Protein AF-A0A6V1RY07-F1 (afdb_monomer)

Nearest PDB structures (foldseek):
  5cm2-assembly1_Z  TM=9.166E-01  e=3.855E-21  Yarrowia lipolytica CLIB122
  3sm3-assembly1_A-2  TM=6.764E-01  e=4.194E-12  Methanosarcina mazei Go1
  3ege-assembly1_A  TM=7.119E-01  e=3.019E-10  Trichormus variabilis ATCC 29413
  5je3-assembly2_B  TM=6.517E-01  e=3.218E-10  Burkholderia glumae
  3ccf-assembly1_A  TM=5.351E-01  e=1.812E-10  Trichormus variabilis ATCC 29413

Radius of gyration: 17.4 Å; Cα contacts (8 Å, |Δi|>4): 451; chains: 1; bounding box: 45×40×46 Å

InterPro domains:
  IPR013216 Methyltransferase type 11 [PF08241] (44-132)
  IPR029063 S-adenosyl-L-methionine-dependent methyltransferase superfamily [G3DSA:3.40.50.150] (20-228)
  IPR029063 S-adenosyl-L-methionine-dependent methyltransferase superfamily [SSF53335] (3-163)
  IPR051422 AlkB Family tRNA Methyltransferase/Dioxygenase [PTHR13069] (2-227)

Foldseek 3Di:
DVQQQVVCLLCLVVCCVPPVVVLDDDPVVLVVVQPDDFAFEEEEEQCQLVSCPVSHVRYQYEYEHQHVSSVCNNCPPPNHHYDHDDLLDDPAAFQAGLEYEYEAHLQLQQDLVSSLSSVLSRLRNHHAQHKYKYKHFAQDADPPDPDHDPAQKDWDKDWHAQVSGDPVLCVVQNAHPPVRTGIRTGIGGHHYPCRNVVSCVPRVVQQKDWPDPFDDDNRMTMTMIGGD

Organism: Heterosigma akashiwo (NCBI:txid2829)

pLDDT: mean 94.26, std 5.29, range [63.94, 98.88]

Solvent-accessible surface area (backbone atoms only — not comparable to full-atom values): 12312 Å² total; per-residue (Å²): 98,67,65,40,47,54,49,45,50,58,36,28,70,56,45,38,70,76,49,50,74,70,59,79,69,56,67,71,64,43,54,51,50,51,66,53,59,77,70,35,37,31,38,31,46,47,32,50,63,41,71,68,65,70,60,30,82,52,42,47,64,42,31,27,22,70,33,56,57,22,43,50,49,19,39,77,76,68,67,48,56,66,46,77,43,48,69,68,60,60,97,64,59,68,48,65,19,47,30,35,39,33,58,72,38,59,26,50,39,89,39,70,67,50,37,50,41,25,54,50,40,57,53,42,30,28,16,71,70,14,39,35,43,39,30,32,45,28,44,67,52,49,92,86,48,93,59,86,64,98,52,45,75,42,70,48,75,39,76,43,51,53,93,57,54,50,75,66,51,39,70,75,58,43,78,49,47,99,86,41,36,29,68,47,71,28,60,35,38,28,40,51,90,63,44,66,62,48,52,48,67,72,71,46,73,72,49,42,44,76,77,54,79,77,42,78,59,96,37,23,38,35,42,40,35,28,26,89

Structure (mmCIF, N/CA/C/O backbone):
data_AF-A0A6V1RY07-F1
#
_entry.id   AF-A0A6V1RY07-F1
#
loop_
_atom_site.group_PDB
_atom_site.id
_atom_site.type_symbol
_atom_site.label_atom_id
_atom_site.label_alt_id
_atom_site.label_comp_id
_atom_site.label_asym_id
_atom_site.label_entity_id
_atom_site.label_seq_id
_atom_site.pdbx_PDB_ins_code
_atom_site.Cartn_x
_atom_site.Cartn_y
_atom_site.Cartn_z
_atom_site.occupancy
_atom_site.B_iso_or_equiv
_atom_site.auth_seq_id
_atom_site.auth_comp_id
_atom_site.auth_asym_id
_atom_site.auth_atom_id
_atom_site.pdbx_PDB_model_num
ATOM 1 N N . MET A 1 1 ? -3.411 3.071 -14.450 1.00 63.94 1 MET A N 1
ATOM 2 C CA . MET A 1 1 ? -3.073 1.962 -13.525 1.00 63.94 1 MET A CA 1
ATOM 3 C C . MET A 1 1 ? -2.588 0.706 -14.244 1.00 63.94 1 MET A C 1
ATOM 5 O O . MET A 1 1 ? -1.879 -0.070 -13.619 1.00 63.94 1 MET A O 1
ATOM 9 N N . GLU A 1 2 ? -2.902 0.514 -15.533 1.00 78.44 2 GLU A N 1
ATOM 10 C CA . GLU A 1 2 ? -2.516 -0.690 -16.292 1.00 78.44 2 GLU A CA 1
ATOM 11 C C . GLU A 1 2 ? -1.011 -0.983 -16.281 1.00 78.44 2 GLU A C 1
ATOM 13 O O . GLU A 1 2 ? -0.643 -2.119 -16.014 1.00 78.44 2 GLU A O 1
ATOM 18 N N . ASN A 1 3 ? -0.149 0.034 -16.452 1.00 87.62 3 ASN A N 1
ATOM 19 C CA . ASN A 1 3 ? 1.307 -0.145 -16.364 1.00 87.62 3 ASN A CA 1
ATOM 20 C C . ASN A 1 3 ? 1.743 -0.764 -15.026 1.00 87.62 3 ASN A C 1
ATOM 22 O O . ASN A 1 3 ? 2.456 -1.757 -15.018 1.00 87.62 3 ASN A O 1
ATOM 26 N N . VAL A 1 4 ? 1.321 -0.208 -13.885 1.00 91.75 4 VAL A N 1
ATOM 27 C CA . VAL A 1 4 ? 1.762 -0.732 -12.583 1.00 91.75 4 VAL A CA 1
ATOM 28 C C . VAL A 1 4 ? 1.250 -2.154 -12.368 1.00 91.75 4 VAL A C 1
ATOM 30 O O . VAL A 1 4 ? 2.016 -3.012 -11.935 1.00 91.75 4 VAL A O 1
ATOM 33 N N . HIS A 1 5 ? -0.015 -2.408 -12.706 1.00 91.81 5 HIS A N 1
ATOM 34 C CA . HIS A 1 5 ? -0.604 -3.738 -12.602 1.00 91.81 5 HIS A CA 1
ATOM 35 C C . HIS A 1 5 ? 0.181 -4.765 -13.428 1.00 91.81 5 HIS A C 1
ATOM 37 O O . HIS A 1 5 ? 0.594 -5.781 -12.874 1.00 91.81 5 HIS A O 1
ATOM 43 N N . SER A 1 6 ? 0.472 -4.477 -14.703 1.00 92.06 6 SER A N 1
ATOM 44 C CA . SER A 1 6 ? 1.241 -5.396 -15.547 1.00 92.06 6 SER A CA 1
ATOM 45 C C . SER A 1 6 ? 2.653 -5.624 -15.008 1.00 92.06 6 SER A C 1
ATOM 47 O O . SER A 1 6 ? 3.119 -6.757 -15.014 1.00 92.06 6 SER A O 1
ATOM 49 N N . ILE A 1 7 ? 3.323 -4.590 -14.476 1.00 94.25 7 ILE A N 1
ATOM 50 C CA . ILE A 1 7 ? 4.643 -4.777 -13.861 1.00 94.25 7 ILE A CA 1
ATOM 51 C C . ILE A 1 7 ? 4.555 -5.716 -12.652 1.00 94.25 7 ILE A C 1
ATOM 53 O O . ILE A 1 7 ? 5.390 -6.610 -12.540 1.00 94.25 7 ILE A O 1
ATOM 57 N N . TYR A 1 8 ? 3.580 -5.544 -11.753 1.00 93.62 8 TYR A N 1
ATOM 58 C CA . TYR A 1 8 ? 3.442 -6.414 -10.576 1.00 93.62 8 TYR A CA 1
ATOM 59 C C . TYR A 1 8 ? 3.110 -7.864 -10.941 1.00 93.62 8 TYR A C 1
ATOM 61 O O . TYR A 1 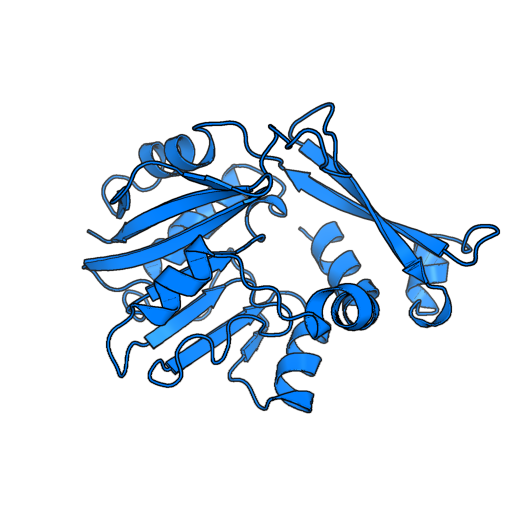8 ? 3.707 -8.770 -10.357 1.00 93.62 8 TYR A O 1
ATOM 69 N N . GLU A 1 9 ? 2.291 -8.078 -11.974 1.00 93.12 9 GLU A N 1
ATOM 70 C CA . GLU A 1 9 ? 2.067 -9.404 -12.562 1.00 93.12 9 GLU A CA 1
ATOM 71 C C . GLU A 1 9 ? 3.378 -10.046 -13.047 1.00 93.12 9 GLU A C 1
ATOM 73 O O . GLU A 1 9 ? 3.638 -11.214 -12.762 1.00 93.12 9 GLU A O 1
ATOM 78 N N . SER A 1 10 ? 4.254 -9.288 -13.711 1.00 93.19 10 SER A N 1
ATOM 79 C CA . SER A 1 10 ? 5.550 -9.792 -14.187 1.00 93.19 10 SER A CA 1
ATOM 80 C C . SER A 1 10 ? 6.550 -10.059 -13.059 1.00 93.19 10 SER A C 1
ATOM 82 O O . SER A 1 10 ? 7.337 -11.005 -13.121 1.00 93.19 10 SER A O 1
ATOM 84 N N . ILE A 1 11 ? 6.571 -9.224 -12.013 1.00 94.12 11 ILE A N 1
ATOM 85 C C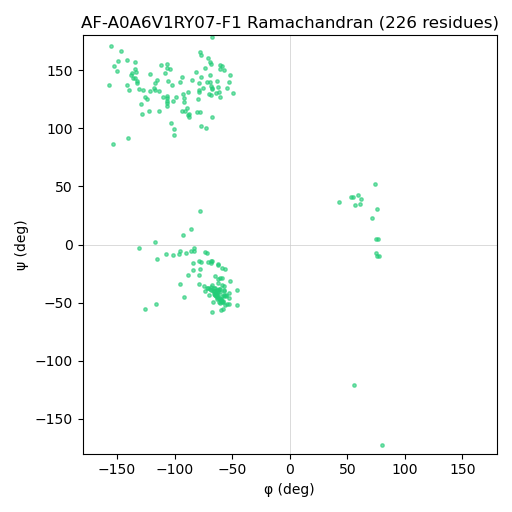A . ILE A 1 11 ? 7.630 -9.279 -10.992 1.00 94.12 11 ILE A CA 1
ATOM 86 C C . ILE A 1 11 ? 7.264 -10.095 -9.752 1.00 94.12 11 ILE A C 1
ATOM 88 O O . ILE A 1 11 ? 8.166 -10.320 -8.947 1.00 94.12 11 ILE A O 1
ATOM 92 N N . ALA A 1 12 ? 6.015 -10.545 -9.576 1.00 91.81 12 ALA A N 1
ATOM 93 C CA . ALA A 1 12 ? 5.509 -11.174 -8.347 1.00 91.81 12 ALA A CA 1
ATOM 94 C C . ALA A 1 12 ? 6.452 -12.239 -7.753 1.00 91.81 12 ALA A C 1
ATOM 96 O O . ALA A 1 12 ? 6.872 -12.134 -6.597 1.00 91.81 12 ALA A O 1
ATOM 97 N N . GLY A 1 13 ? 6.886 -13.214 -8.562 1.00 88.62 13 GLY A N 1
ATOM 98 C CA . GLY A 1 13 ? 7.798 -14.275 -8.113 1.00 88.62 13 GLY A CA 1
ATOM 99 C C . GLY A 1 13 ? 9.169 -13.751 -7.664 1.00 88.62 13 GLY A C 1
ATOM 100 O O . GLY A 1 13 ? 9.668 -14.116 -6.595 1.00 88.62 13 GLY A O 1
ATOM 101 N N . HIS A 1 14 ? 9.764 -12.837 -8.438 1.00 90.94 14 HIS A N 1
ATOM 102 C CA . HIS A 1 14 ? 11.051 -12.220 -8.098 1.00 90.94 14 HIS A CA 1
ATOM 103 C C . HIS A 1 14 ? 10.944 -11.288 -6.884 1.00 90.94 14 HIS A C 1
ATOM 105 O O . HIS A 1 14 ? 11.845 -11.243 -6.041 1.00 90.94 14 HIS A O 1
ATOM 111 N N . TRP A 1 15 ? 9.843 -10.546 -6.775 1.00 88.62 15 TRP A N 1
ATOM 112 C CA . TRP A 1 15 ? 9.547 -9.659 -5.659 1.00 88.62 15 TRP A CA 1
ATOM 113 C C . TRP A 1 15 ? 9.404 -10.461 -4.364 1.00 88.62 15 TRP A C 1
ATOM 115 O O . TRP A 1 15 ? 10.067 -10.135 -3.378 1.00 88.62 15 TRP A O 1
ATOM 125 N N . ASN A 1 16 ? 8.652 -11.564 -4.378 1.00 86.12 16 ASN A N 1
ATOM 126 C CA . ASN A 1 16 ? 8.502 -12.421 -3.204 1.00 86.12 16 ASN A CA 1
ATOM 127 C C . ASN A 1 16 ? 9.853 -13.022 -2.778 1.00 86.12 16 ASN A C 1
ATOM 129 O O . ASN A 1 16 ? 10.175 -13.041 -1.594 1.00 86.12 16 ASN A O 1
ATOM 133 N N . HIS A 1 17 ? 10.688 -13.453 -3.727 1.00 83.69 17 HIS A N 1
ATOM 134 C CA . HIS A 1 17 ? 12.018 -13.984 -3.412 1.00 83.69 17 HIS A CA 1
ATOM 135 C C . HIS A 1 17 ? 12.965 -12.934 -2.803 1.00 83.69 17 HIS A C 1
ATOM 137 O O . HIS A 1 17 ? 13.696 -13.209 -1.856 1.00 83.69 17 HIS A O 1
ATOM 143 N N . THR A 1 18 ? 12.973 -11.714 -3.343 1.00 80.88 18 THR A N 1
ATOM 144 C CA . THR A 1 18 ? 13.940 -10.677 -2.939 1.00 80.88 18 THR A CA 1
ATOM 145 C C . THR A 1 18 ? 13.484 -9.830 -1.756 1.00 80.88 18 THR A C 1
ATOM 147 O O . THR A 1 18 ? 14.327 -9.279 -1.040 1.00 80.88 18 THR A O 1
ATOM 150 N N . ARG A 1 19 ? 12.170 -9.694 -1.557 1.00 79.31 19 ARG A N 1
ATOM 151 C CA . ARG A 1 19 ? 11.558 -8.826 -0.542 1.00 79.31 19 ARG A CA 1
ATOM 152 C C . ARG A 1 19 ? 10.601 -9.590 0.364 1.00 79.31 19 ARG A C 1
ATOM 154 O O . ARG A 1 19 ? 10.822 -9.569 1.572 1.00 79.31 19 ARG A O 1
ATOM 161 N N . GLY A 1 20 ? 9.610 -10.272 -0.208 1.00 68.38 20 GLY A N 1
ATOM 162 C CA . GLY A 1 20 ? 8.537 -10.955 0.530 1.00 68.38 20 GLY A CA 1
ATOM 163 C C . GLY A 1 20 ? 9.034 -11.919 1.611 1.00 68.38 20 GLY A C 1
ATOM 164 O O . GLY A 1 20 ? 8.730 -11.768 2.794 1.00 68.38 20 GLY A O 1
ATOM 165 N N . GLN A 1 21 ? 9.954 -12.818 1.246 1.00 74.81 21 GLN A N 1
ATOM 166 C CA . GLN A 1 21 ? 10.549 -13.813 2.152 1.00 74.81 21 GLN A CA 1
ATOM 167 C C . GLN A 1 21 ? 11.272 -13.217 3.368 1.00 74.81 21 GLN A C 1
ATOM 169 O O . GLN A 1 21 ? 11.466 -13.916 4.358 1.00 74.81 21 GLN A O 1
ATOM 174 N N . ARG A 1 22 ? 11.664 -11.937 3.330 1.00 73.25 22 ARG A N 1
ATOM 175 C CA . ARG A 1 22 ? 12.327 -11.286 4.469 1.00 73.25 22 ARG A CA 1
ATOM 176 C C . ARG A 1 22 ? 11.352 -10.906 5.585 1.00 73.25 22 ARG A C 1
ATOM 178 O O . ARG A 1 22 ? 11.822 -10.574 6.667 1.00 73.25 22 ARG A O 1
ATOM 185 N N . LYS A 1 23 ? 10.035 -10.899 5.316 1.00 74.44 23 LYS A N 1
ATOM 186 C CA . LYS A 1 23 ? 8.951 -10.552 6.260 1.00 74.44 23 LYS A CA 1
ATOM 187 C C . LYS A 1 23 ? 9.250 -9.320 7.129 1.00 74.44 23 LYS A C 1
ATOM 189 O O . LYS A 1 23 ? 8.899 -9.258 8.304 1.00 74.44 23 LYS A O 1
ATOM 194 N N . VAL A 1 24 ? 9.917 -8.315 6.556 1.00 83.50 24 VAL A N 1
ATOM 195 C CA . VAL A 1 24 ? 10.227 -7.080 7.282 1.00 83.50 24 VAL A CA 1
ATOM 196 C C . VAL A 1 24 ? 8.960 -6.242 7.349 1.00 83.50 24 VAL A C 1
ATOM 198 O O . VAL A 1 24 ? 8.581 -5.585 6.379 1.00 83.50 24 VAL A O 1
ATOM 201 N N . LEU A 1 25 ? 8.313 -6.268 8.510 1.00 88.19 25 LEU A N 1
ATOM 202 C CA . LEU A 1 25 ? 7.166 -5.418 8.789 1.00 88.19 25 LEU A CA 1
ATOM 203 C C . LEU A 1 25 ? 7.638 -4.007 9.129 1.00 88.19 25 LEU A C 1
ATOM 205 O O . LEU A 1 25 ? 8.617 -3.810 9.855 1.00 88.19 25 LEU A O 1
ATOM 209 N N . TRP A 1 26 ? 6.925 -3.010 8.616 1.00 87.31 26 TRP A N 1
ATOM 210 C CA . TRP A 1 26 ? 7.172 -1.630 9.012 1.00 87.31 26 TRP A CA 1
ATOM 211 C C . TRP A 1 26 ? 6.749 -1.423 10.468 1.00 87.31 26 TRP A C 1
ATOM 213 O O . TRP A 1 26 ? 5.608 -1.760 10.780 1.00 87.31 26 TRP A O 1
ATOM 223 N N . PRO A 1 27 ? 7.612 -0.864 11.342 1.00 87.00 27 PRO A N 1
ATOM 224 C CA . PRO A 1 27 ? 7.335 -0.787 12.776 1.00 87.00 27 PRO A CA 1
ATOM 225 C C . PRO A 1 27 ? 5.987 -0.144 13.121 1.00 87.00 27 PRO A C 1
ATOM 227 O O . PRO A 1 27 ? 5.233 -0.726 13.887 1.00 87.00 27 PRO A O 1
ATOM 230 N N . GLY A 1 28 ? 5.637 0.988 12.494 1.00 87.75 28 GLY A N 1
ATOM 231 C CA . GLY A 1 28 ? 4.369 1.685 12.760 1.00 87.75 28 GLY A CA 1
ATOM 232 C C . GLY A 1 28 ? 3.131 0.836 12.452 1.00 87.75 28 GLY A C 1
ATOM 233 O O . GLY A 1 28 ? 2.270 0.661 13.313 1.00 87.75 28 GLY A O 1
ATOM 234 N N . THR A 1 29 ? 3.076 0.233 11.261 1.00 93.25 29 THR A N 1
ATOM 235 C CA . THR A 1 29 ? 1.975 -0.663 10.872 1.00 93.25 29 THR A CA 1
ATOM 236 C C . THR A 1 29 ? 1.985 -1.962 11.676 1.00 93.25 29 THR A C 1
ATOM 238 O O . THR A 1 29 ? 0.931 -2.474 12.029 1.00 93.25 29 THR A O 1
ATOM 241 N N . LYS A 1 30 ? 3.167 -2.501 11.992 1.00 93.50 30 LYS A N 1
ATOM 242 C CA . LYS A 1 30 ? 3.299 -3.704 12.816 1.00 93.50 30 LYS A CA 1
ATOM 243 C C . LYS A 1 30 ? 2.677 -3.470 14.193 1.00 93.50 30 LYS A C 1
ATOM 245 O O . LYS A 1 30 ? 1.745 -4.176 14.556 1.00 93.50 30 LYS A O 1
ATOM 250 N N . SER A 1 31 ? 3.134 -2.438 14.902 1.00 93.19 31 SER A N 1
ATOM 251 C CA . SER A 1 31 ? 2.620 -2.097 16.229 1.00 93.19 31 SER A CA 1
ATOM 252 C C . SER A 1 31 ? 1.138 -1.731 16.199 1.00 93.19 31 SER A C 1
ATOM 254 O O . SER A 1 31 ? 0.421 -2.041 17.142 1.00 93.19 31 SER A O 1
ATOM 256 N N . PHE A 1 32 ? 0.653 -1.118 15.112 1.00 95.56 32 PHE A N 1
ATOM 257 C CA . PHE A 1 32 ? -0.777 -0.898 14.911 1.00 95.56 32 PHE A CA 1
ATOM 258 C C . PHE A 1 32 ? -1.566 -2.208 14.929 1.00 95.56 32 PHE A C 1
ATOM 260 O O . PHE A 1 32 ? -2.478 -2.349 15.738 1.00 95.56 32 PHE A O 1
ATOM 267 N N . ILE A 1 33 ? -1.199 -3.162 14.069 1.00 97.12 33 ILE A N 1
ATOM 268 C CA . ILE A 1 33 ? -1.916 -4.435 13.931 1.00 97.12 33 ILE A CA 1
ATOM 269 C C . ILE A 1 33 ? -1.818 -5.251 15.226 1.00 97.12 33 ILE A C 1
ATOM 271 O O . ILE A 1 33 ? -2.830 -5.761 15.700 1.00 97.12 33 ILE A O 1
ATOM 275 N N . GLU A 1 34 ? -0.630 -5.316 15.836 1.00 97.19 34 GLU A N 1
ATOM 276 C CA . GLU A 1 34 ? -0.397 -5.988 17.126 1.00 97.19 34 GLU A CA 1
ATOM 277 C C . GLU A 1 34 ? -1.229 -5.389 18.268 1.00 97.19 34 GLU A C 1
ATOM 279 O O . GLU A 1 34 ? -1.581 -6.100 19.201 1.00 97.19 34 GLU A O 1
ATOM 284 N N . SER A 1 35 ? -1.571 -4.098 18.200 1.00 96.94 35 SER A N 1
ATOM 285 C CA . SER A 1 35 ? -2.385 -3.4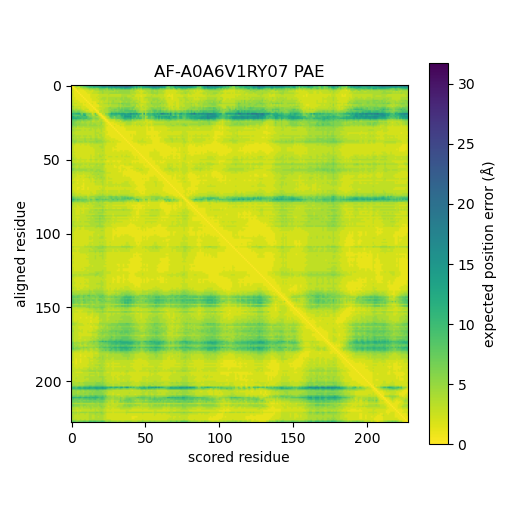32 19.225 1.00 96.94 35 SER A CA 1
ATOM 286 C C . SER A 1 35 ? -3.897 -3.625 19.065 1.00 96.94 35 SER A C 1
ATOM 288 O O . SER A 1 35 ? -4.661 -3.160 19.912 1.00 96.94 35 SER A O 1
ATOM 290 N N . LEU A 1 36 ? -4.351 -4.257 17.977 1.00 98.06 36 LEU A N 1
ATOM 291 C CA . LEU A 1 36 ? -5.778 -4.452 17.731 1.00 98.06 36 LEU A CA 1
ATOM 292 C C . LEU A 1 36 ? -6.383 -5.459 18.726 1.00 98.06 36 LEU A C 1
ATOM 294 O O . LEU A 1 36 ? -5.757 -6.485 19.003 1.00 98.06 36 LEU A O 1
ATOM 298 N N . PRO A 1 37 ? -7.608 -5.211 19.231 1.00 98.00 37 PRO A N 1
ATOM 299 C CA . PRO A 1 37 ? -8.290 -6.143 20.123 1.00 98.00 37 PRO A CA 1
ATOM 300 C C . PRO A 1 37 ? -8.473 -7.540 19.504 1.00 98.00 37 PRO A C 1
ATOM 302 O O . PRO A 1 37 ? -8.682 -7.634 18.288 1.00 98.00 37 PRO A O 1
ATOM 305 N N . PRO A 1 38 ? -8.497 -8.611 20.316 1.00 98.06 38 PRO A N 1
ATOM 306 C CA . PRO A 1 38 ? -8.847 -9.949 19.850 1.00 98.06 38 PRO A CA 1
ATOM 307 C C . PRO A 1 38 ? -10.181 -9.977 19.096 1.00 98.06 38 PRO A C 1
ATOM 309 O O . PRO A 1 38 ? -11.141 -9.307 19.480 1.00 98.06 38 PRO A O 1
ATOM 312 N N . GLY A 1 39 ? -10.238 -10.745 18.009 1.00 97.69 39 GLY A N 1
ATOM 313 C CA . GLY A 1 39 ? -11.402 -10.847 17.129 1.00 97.69 39 GLY A CA 1
ATOM 314 C C . GLY A 1 39 ? -11.591 -9.661 16.178 1.00 97.69 39 GLY A C 1
ATOM 315 O O . GLY A 1 39 ? -12.591 -9.632 15.465 1.00 97.69 39 GLY A O 1
ATOM 316 N N . SER A 1 40 ? -10.661 -8.699 16.138 1.00 98.56 40 SER A N 1
ATOM 317 C CA . SER A 1 40 ? -10.738 -7.573 15.198 1.00 98.56 40 SER A CA 1
ATOM 318 C C . SER A 1 40 ? -10.700 -8.055 13.747 1.00 98.56 40 SER A C 1
ATOM 320 O O . SER A 1 40 ? -9.814 -8.819 13.361 1.00 98.56 40 SER A O 1
ATOM 322 N N . LEU A 1 41 ? -11.629 -7.563 12.932 1.00 98.69 41 LEU A N 1
ATOM 323 C CA . LEU A 1 41 ? -11.697 -7.793 11.495 1.00 98.69 41 LEU A CA 1
ATOM 324 C C . LEU A 1 41 ? -10.889 -6.723 10.749 1.00 98.69 41 LEU A C 1
ATOM 326 O O . LEU A 1 41 ? -11.209 -5.530 10.797 1.00 98.69 41 LEU A O 1
ATOM 330 N N . VAL A 1 42 ? -9.848 -7.155 10.040 1.00 98.75 42 VAL A N 1
ATOM 331 C CA . VAL A 1 42 ? -8.852 -6.290 9.398 1.00 98.75 42 VAL A CA 1
ATOM 332 C C . VAL A 1 42 ? -8.873 -6.467 7.885 1.00 98.75 42 VAL A C 1
ATOM 334 O O . VAL A 1 42 ? -8.832 -7.592 7.392 1.00 98.75 42 VAL A O 1
ATOM 337 N N . ALA A 1 43 ? -8.889 -5.356 7.149 1.00 98.75 43 ALA A N 1
ATOM 338 C CA . ALA A 1 43 ? -8.691 -5.354 5.699 1.00 98.75 43 ALA A CA 1
ATOM 339 C C . ALA A 1 43 ? -7.260 -4.914 5.352 1.00 98.75 43 ALA A C 1
ATOM 341 O O . ALA A 1 43 ? -6.864 -3.805 5.716 1.00 98.75 43 ALA A O 1
ATOM 342 N N . ASP A 1 44 ? -6.511 -5.737 4.617 1.00 98.62 44 ASP A N 1
ATOM 343 C CA . ASP A 1 44 ? -5.216 -5.371 4.022 1.00 98.62 44 ASP A CA 1
ATOM 344 C C . ASP A 1 44 ? -5.393 -5.047 2.532 1.00 98.62 44 ASP A C 1
ATOM 346 O O . ASP A 1 44 ? -5.532 -5.937 1.690 1.00 98.62 44 ASP A O 1
ATOM 350 N N . ILE A 1 45 ? -5.460 -3.752 2.211 1.00 98.62 45 ILE A N 1
ATOM 351 C CA . ILE A 1 45 ? -5.718 -3.256 0.858 1.00 98.62 45 ILE A CA 1
ATOM 352 C C . ILE A 1 45 ? -4.389 -3.058 0.134 1.00 98.62 45 ILE A C 1
ATOM 354 O O . ILE A 1 45 ? -3.611 -2.182 0.507 1.00 98.62 45 ILE A O 1
ATOM 358 N N . GLY A 1 46 ? -4.170 -3.849 -0.919 1.00 97.75 46 GLY A N 1
ATOM 359 C CA . GLY A 1 46 ? -2.884 -4.054 -1.592 1.00 97.75 46 GLY A CA 1
ATOM 360 C C . GLY A 1 46 ? -1.947 -4.934 -0.767 1.00 97.75 46 GLY A C 1
ATOM 361 O O . GLY A 1 46 ? -0.813 -4.544 -0.482 1.00 97.75 46 GLY A O 1
ATOM 362 N N . CYS A 1 47 ? -2.446 -6.101 -0.348 1.00 97.00 47 CYS A N 1
ATOM 363 C CA . CYS A 1 47 ? -1.760 -6.999 0.581 1.00 97.00 47 CYS A CA 1
ATOM 364 C C . CYS A 1 47 ? -0.499 -7.660 -0.001 1.00 97.00 47 CYS A C 1
ATOM 366 O O . CYS A 1 47 ? 0.330 -8.182 0.752 1.00 97.00 47 CYS A O 1
ATOM 368 N N . GLY A 1 48 ? -0.323 -7.641 -1.327 1.00 95.50 48 GLY A N 1
ATOM 369 C CA . GLY A 1 48 ? 0.769 -8.312 -2.017 1.00 95.50 48 GLY A CA 1
ATOM 370 C C . GLY A 1 48 ? 0.829 -9.805 -1.695 1.00 95.50 48 GLY A C 1
ATOM 371 O O . GLY A 1 48 ? -0.121 -10.533 -1.951 1.00 95.50 48 GLY A O 1
ATOM 372 N N . ASP A 1 49 ? 1.953 -10.259 -1.139 1.00 93.31 49 ASP A N 1
ATOM 373 C CA . ASP A 1 49 ? 2.175 -11.649 -0.709 1.00 93.31 49 ASP A CA 1
ATOM 374 C C . ASP A 1 49 ? 1.661 -11.952 0.712 1.00 93.31 49 ASP A C 1
ATOM 376 O O . ASP A 1 49 ? 2.026 -12.968 1.310 1.00 93.31 49 ASP A O 1
ATOM 380 N N . GLY A 1 50 ? 0.851 -11.055 1.279 1.00 94.62 50 GLY A N 1
ATOM 381 C CA . GLY A 1 50 ? 0.254 -11.231 2.596 1.00 94.62 50 GLY A CA 1
ATOM 382 C C . GLY A 1 50 ? 1.239 -10.993 3.737 1.00 94.62 50 GLY A C 1
ATOM 383 O O . GLY A 1 50 ? 1.105 -11.592 4.800 1.00 94.62 50 GLY A O 1
ATOM 384 N N . LYS A 1 51 ? 2.239 -10.118 3.559 1.00 93.00 51 LYS A N 1
ATOM 385 C CA . LYS A 1 51 ? 3.292 -9.887 4.567 1.00 93.00 51 LYS A CA 1
ATOM 386 C C . LYS A 1 51 ? 2.771 -9.571 5.977 1.00 93.00 51 LYS A C 1
ATOM 388 O O . LYS A 1 51 ? 3.458 -9.896 6.937 1.00 93.00 51 LYS A O 1
ATOM 393 N N . TYR A 1 52 ? 1.613 -8.916 6.107 1.00 95.00 52 TYR A N 1
ATOM 394 C CA . TYR A 1 52 ? 1.027 -8.531 7.398 1.00 95.00 52 TYR A CA 1
ATOM 395 C C . TYR A 1 52 ? 0.092 -9.576 8.004 1.00 95.00 52 TYR A C 1
ATOM 397 O O . TYR A 1 52 ? -0.319 -9.423 9.156 1.00 95.00 52 TYR A O 1
ATOM 405 N N . PHE A 1 53 ? -0.223 -10.644 7.274 1.00 94.56 53 PHE A N 1
ATOM 406 C CA . PHE A 1 53 ? -0.993 -11.744 7.833 1.00 94.56 53 PHE A CA 1
ATOM 407 C C . PHE A 1 53 ? -0.213 -12.384 8.985 1.00 94.56 53 PHE A C 1
ATOM 409 O O . PHE A 1 53 ? 1.000 -12.599 8.906 1.00 94.56 53 PHE A O 1
ATOM 416 N N . GLY A 1 54 ? -0.917 -12.654 10.083 1.00 92.69 54 GLY A N 1
ATOM 417 C CA . GLY A 1 54 ? -0.328 -13.197 11.306 1.00 92.69 54 GLY A CA 1
ATOM 418 C C . GLY A 1 54 ? 0.472 -12.194 12.144 1.00 92.69 54 GLY A C 1
ATOM 419 O O . GLY A 1 54 ? 1.042 -12.596 13.153 1.00 92.69 54 GLY A O 1
ATOM 420 N N . ALA A 1 55 ? 0.513 -10.902 11.781 1.00 94.81 55 ALA A N 1
ATOM 421 C CA . ALA A 1 55 ? 1.103 -9.875 12.647 1.00 94.81 55 ALA A CA 1
ATOM 422 C C . ALA A 1 55 ? 0.350 -9.748 13.984 1.00 94.81 55 ALA A C 1
ATOM 424 O O . ALA A 1 55 ? 0.963 -9.441 14.997 1.00 94.81 55 ALA A O 1
ATOM 425 N N . ASN A 1 56 ? -0.953 -10.036 13.992 1.00 96.69 56 ASN A N 1
ATOM 426 C CA . ASN A 1 56 ? -1.741 -10.261 15.196 1.00 96.69 56 ASN A CA 1
ATOM 427 C C . ASN A 1 56 ? -2.490 -11.597 15.032 1.00 96.69 56 ASN A C 1
ATOM 429 O O . ASN A 1 56 ? -3.347 -11.685 14.150 1.00 96.69 56 ASN A O 1
ATOM 433 N N . PRO A 1 57 ? -2.161 -12.641 15.815 1.00 95.81 57 PRO A N 1
ATOM 434 C CA . PRO A 1 57 ? -2.769 -13.965 15.676 1.00 95.81 57 PRO A CA 1
ATOM 435 C C . PRO A 1 57 ? -4.234 -14.016 16.129 1.00 95.81 57 PRO A C 1
ATOM 437 O O . PRO A 1 57 ? -4.930 -14.974 15.811 1.00 95.81 57 PRO A O 1
ATOM 440 N N . GLU A 1 58 ? -4.706 -13.005 16.861 1.00 97.44 58 GLU A N 1
ATOM 441 C CA . GLU A 1 58 ? -6.088 -12.916 17.335 1.00 97.44 58 GLU A CA 1
ATOM 442 C C . GLU A 1 58 ? -6.977 -12.085 16.396 1.00 97.44 58 GLU A C 1
ATOM 444 O O . GLU A 1 58 ? -8.186 -12.004 16.609 1.00 97.44 58 GLU A O 1
ATOM 449 N N . ALA A 1 59 ? -6.406 -11.467 15.357 1.00 97.69 59 ALA A N 1
ATOM 450 C CA . ALA A 1 59 ? -7.143 -10.707 14.355 1.00 97.69 59 ALA A CA 1
ATOM 451 C C . ALA A 1 59 ? -7.506 -11.572 13.138 1.00 97.69 59 ALA A C 1
ATOM 453 O O . ALA A 1 59 ? -6.720 -12.401 12.676 1.00 97.69 59 ALA A O 1
ATOM 454 N N . MET A 1 60 ? -8.683 -11.326 12.566 1.00 97.88 60 MET A N 1
ATOM 455 C CA . MET A 1 60 ? -9.122 -11.936 11.311 1.00 97.88 60 MET A CA 1
ATOM 456 C C . MET A 1 60 ? -8.758 -11.006 10.156 1.00 97.88 60 MET A C 1
ATOM 458 O O . MET A 1 60 ? -9.289 -9.900 10.067 1.00 97.88 60 MET A O 1
ATOM 462 N N . VAL A 1 61 ? -7.858 -11.435 9.273 1.00 97.94 61 VAL A N 1
ATOM 463 C CA . VAL A 1 61 ? -7.362 -10.600 8.169 1.00 97.94 61 VAL A CA 1
ATOM 464 C C . VAL A 1 61 ? -7.948 -11.074 6.842 1.00 97.94 61 VAL A C 1
ATOM 466 O O . VAL A 1 61 ? -7.792 -12.239 6.488 1.00 97.94 61 VAL A O 1
ATOM 469 N N . LEU A 1 62 ? -8.572 -10.158 6.096 1.00 98.12 62 LEU A N 1
ATOM 470 C CA . LEU A 1 62 ? -8.884 -10.333 4.678 1.00 98.12 62 LEU A CA 1
ATOM 471 C C . LEU A 1 62 ? -7.996 -9.403 3.855 1.00 98.12 62 LEU A C 1
ATOM 473 O O . LEU A 1 62 ? -7.950 -8.194 4.087 1.00 98.12 62 LEU A O 1
ATOM 477 N N . GLY A 1 63 ? -7.296 -9.965 2.880 1.00 98.06 63 GLY A N 1
ATOM 478 C CA . GLY A 1 63 ? -6.419 -9.215 1.990 1.00 98.06 63 GLY A CA 1
ATOM 479 C C . GLY A 1 63 ? -7.046 -9.018 0.621 1.00 98.06 63 GLY A C 1
ATOM 480 O O . GLY A 1 63 ? -7.791 -9.862 0.129 1.00 98.06 63 GLY A O 1
ATOM 481 N N . CYS A 1 64 ? -6.696 -7.933 -0.053 1.00 97.94 64 CYS A N 1
ATOM 482 C CA . CYS A 1 64 ? -6.893 -7.860 -1.491 1.00 97.94 64 CYS A CA 1
ATOM 483 C C . CYS A 1 64 ? -5.700 -7.242 -2.191 1.00 97.94 64 CYS A C 1
ATOM 485 O O . CYS A 1 64 ? -5.070 -6.329 -1.665 1.00 97.94 64 CYS A O 1
ATOM 487 N N . ASP A 1 65 ? -5.441 -7.681 -3.412 1.00 98.19 65 ASP A N 1
ATOM 488 C CA . ASP A 1 65 ? -4.451 -7.072 -4.290 1.00 98.19 65 ASP A CA 1
ATOM 489 C C . ASP A 1 65 ? -4.979 -7.064 -5.723 1.00 98.19 65 ASP A C 1
ATOM 491 O O . ASP A 1 65 ? -5.878 -7.828 -6.079 1.00 98.19 65 ASP A O 1
ATOM 495 N N . ARG A 1 66 ? -4.431 -6.181 -6.556 1.00 96.56 66 ARG A N 1
ATOM 496 C CA . ARG A 1 66 ? -4.781 -6.134 -7.974 1.00 96.56 66 ARG A CA 1
ATOM 497 C C . ARG A 1 66 ? -4.061 -7.223 -8.767 1.00 96.56 66 ARG A C 1
ATOM 499 O O . ARG A 1 66 ? -4.561 -7.593 -9.828 1.00 96.56 66 ARG A O 1
ATOM 506 N N . SER A 1 67 ? -2.903 -7.678 -8.281 1.00 96.62 67 SER A N 1
ATOM 507 C CA . SER A 1 67 ? -2.077 -8.704 -8.912 1.00 96.62 67 SER A CA 1
ATOM 508 C C . SER A 1 67 ? -2.496 -10.100 -8.467 1.00 96.62 67 SER A C 1
ATOM 510 O O . SER A 1 67 ? -2.239 -10.501 -7.332 1.00 96.62 67 SER A O 1
ATOM 512 N N . GLN A 1 68 ? -3.067 -10.876 -9.388 1.00 96.00 68 GLN A N 1
ATOM 513 C CA . GLN A 1 68 ? -3.413 -12.270 -9.127 1.00 96.00 68 GLN A CA 1
ATOM 514 C C . GLN A 1 68 ? -2.166 -13.088 -8.772 1.00 96.00 68 GLN A C 1
ATOM 516 O O . GLN A 1 68 ? -2.208 -13.873 -7.831 1.00 96.00 68 GLN A O 1
ATOM 521 N N . ARG A 1 69 ? -1.021 -12.840 -9.425 1.00 94.88 69 ARG A N 1
ATOM 522 C CA . ARG A 1 69 ? 0.203 -13.614 -9.146 1.00 94.88 69 ARG A CA 1
ATOM 523 C C . ARG A 1 69 ? 0.765 -13.420 -7.743 1.00 94.88 69 ARG A C 1
ATOM 525 O O . ARG A 1 69 ? 1.472 -14.297 -7.256 1.00 94.88 69 ARG A O 1
ATOM 532 N N . LEU A 1 70 ? 0.527 -12.272 -7.109 1.00 95.06 70 LEU A N 1
ATOM 533 C CA . LEU A 1 70 ? 0.881 -12.083 -5.700 1.00 95.06 70 LEU A CA 1
ATOM 534 C C . LEU A 1 70 ? -0.085 -12.844 -4.789 1.00 95.06 70 LEU A C 1
ATOM 536 O O . LEU A 1 70 ? 0.358 -13.485 -3.839 1.00 95.06 70 LEU A O 1
ATOM 540 N N . LEU A 1 71 ? -1.376 -12.842 -5.121 1.00 96.50 71 LEU A N 1
ATOM 541 C CA . LEU A 1 71 ? -2.393 -13.567 -4.362 1.00 96.50 71 LEU A CA 1
ATOM 542 C C . LEU A 1 71 ? -2.237 -15.085 -4.453 1.00 96.50 71 LEU A C 1
ATOM 544 O O . LEU A 1 71 ? -2.435 -15.765 -3.451 1.00 96.50 71 LEU A O 1
ATOM 548 N N . ASP A 1 72 ? -1.800 -15.613 -5.595 1.00 95.50 72 ASP A N 1
ATOM 549 C CA . ASP A 1 72 ? -1.493 -17.040 -5.740 1.00 95.50 72 ASP A CA 1
ATOM 550 C C . ASP A 1 72 ? -0.440 -17.477 -4.701 1.00 95.50 72 ASP A C 1
ATOM 552 O O . ASP A 1 72 ? -0.551 -18.537 -4.097 1.00 95.50 72 ASP A O 1
ATOM 556 N N . ILE A 1 73 ? 0.530 -16.610 -4.372 1.00 92.31 73 ILE A N 1
ATOM 557 C CA . ILE A 1 73 ? 1.533 -16.874 -3.323 1.00 92.31 73 ILE A CA 1
ATOM 558 C C . ILE A 1 73 ? 0.886 -16.935 -1.933 1.00 92.31 73 ILE A C 1
ATOM 560 O O . ILE A 1 73 ? 1.279 -17.772 -1.114 1.00 92.31 73 ILE A O 1
ATOM 564 N N . CYS A 1 74 ? -0.075 -16.052 -1.654 1.00 93.56 74 CYS A N 1
ATOM 565 C CA . CYS A 1 74 ? -0.825 -16.025 -0.396 1.00 93.56 74 CYS A CA 1
ATOM 566 C C . CYS A 1 74 ? -1.591 -17.333 -0.182 1.00 93.56 74 CYS A C 1
ATOM 568 O O . CYS A 1 74 ? -1.508 -17.926 0.898 1.00 93.56 74 CYS A O 1
ATOM 570 N N . VAL A 1 75 ? -2.291 -17.784 -1.225 1.00 93.19 75 VAL A N 1
ATOM 571 C CA . VAL A 1 75 ? -3.083 -19.016 -1.213 1.00 93.19 75 VAL A CA 1
ATOM 572 C C . VAL A 1 75 ? -2.153 -20.222 -1.111 1.00 93.19 75 VAL A C 1
ATOM 574 O O . VAL A 1 75 ? -2.210 -20.946 -0.120 1.00 93.19 75 VAL A O 1
ATOM 577 N N . ASP A 1 76 ? -1.220 -20.391 -2.047 1.00 91.00 76 ASP A N 1
ATOM 578 C CA . ASP A 1 76 ? -0.393 -21.598 -2.158 1.00 91.00 76 ASP A CA 1
ATOM 579 C C . ASP A 1 76 ? 0.474 -21.857 -0.923 1.00 91.00 76 ASP A C 1
ATOM 581 O O . ASP A 1 76 ? 0.676 -23.005 -0.530 1.00 91.00 76 ASP A O 1
ATOM 585 N N . LYS A 1 77 ? 1.022 -20.801 -0.308 1.00 82.88 77 LYS A N 1
ATOM 586 C CA . LYS A 1 77 ? 1.993 -20.961 0.785 1.00 82.88 77 LYS A CA 1
ATOM 587 C C . LYS A 1 77 ? 1.387 -20.903 2.169 1.00 82.88 77 LYS A C 1
ATOM 589 O O . LYS A 1 77 ? 1.925 -21.536 3.073 1.00 82.88 77 LYS A O 1
ATOM 594 N N . ASN A 1 78 ? 0.353 -20.089 2.354 1.00 81.62 78 ASN A N 1
ATOM 595 C CA . ASN A 1 78 ? -0.126 -19.758 3.691 1.00 81.62 78 ASN A CA 1
ATOM 596 C C . ASN A 1 78 ? -1.639 -19.923 3.861 1.00 81.62 78 ASN A C 1
ATOM 598 O O . ASN A 1 78 ? -2.118 -19.725 4.974 1.00 81.62 78 ASN A O 1
ATOM 602 N N . GLN A 1 79 ? -2.373 -20.286 2.797 1.00 90.44 79 GLN A N 1
ATOM 603 C CA . GLN A 1 79 ? -3.833 -20.442 2.817 1.00 90.44 79 GLN A CA 1
ATOM 604 C C . GLN A 1 79 ? -4.535 -19.187 3.369 1.00 90.44 79 GLN A C 1
ATOM 606 O O . GLN A 1 79 ? -5.452 -19.268 4.180 1.00 90.44 79 GLN A O 1
ATOM 611 N N . PHE A 1 80 ? -4.044 -18.009 2.977 1.00 95.56 80 PHE A N 1
ATOM 612 C CA . PHE A 1 80 ? -4.598 -16.732 3.418 1.00 95.56 80 PHE A CA 1
ATOM 613 C C . PHE A 1 80 ? -5.890 -16.377 2.676 1.00 95.56 80 PHE A C 1
ATOM 615 O O . PHE A 1 80 ? -6.001 -16.590 1.469 1.00 95.56 80 PHE A O 1
ATOM 622 N N . GLU A 1 81 ? -6.821 -15.748 3.394 1.00 96.81 81 GLU A N 1
ATOM 623 C CA . GLU A 1 81 ? -8.075 -15.226 2.850 1.00 96.81 81 GLU A CA 1
ATOM 624 C C . GLU A 1 81 ? -7.812 -13.968 2.014 1.00 96.81 81 GLU A C 1
ATOM 626 O O . GLU A 1 81 ? -7.609 -12.869 2.546 1.00 96.81 81 GLU A O 1
ATOM 631 N N . VAL A 1 82 ? -7.778 -14.129 0.689 1.00 98.00 82 VAL A N 1
ATOM 632 C CA . VAL A 1 82 ? -7.470 -13.042 -0.244 1.00 98.00 82 VAL A CA 1
ATOM 633 C C . VAL A 1 82 ? -8.421 -12.975 -1.435 1.00 98.00 82 VAL A C 1
ATOM 635 O O . VAL A 1 82 ? -8.935 -13.988 -1.901 1.00 98.00 82 VAL A O 1
ATOM 638 N N . ILE A 1 83 ? -8.622 -11.768 -1.969 1.00 97.38 83 ILE A N 1
ATOM 639 C CA . ILE A 1 83 ? -9.426 -11.524 -3.173 1.00 97.38 83 ILE A CA 1
ATOM 640 C C . ILE A 1 83 ? -8.709 -10.604 -4.166 1.00 97.38 83 ILE A C 1
ATOM 642 O O . ILE A 1 83 ? -8.099 -9.604 -3.791 1.00 97.38 83 ILE A O 1
ATOM 646 N N . CYS A 1 84 ? -8.810 -10.923 -5.458 1.00 97.75 84 CYS A N 1
ATOM 647 C CA . CYS A 1 84 ? -8.309 -10.060 -6.523 1.00 97.75 84 CYS A CA 1
ATOM 648 C C . CYS A 1 84 ? -9.284 -8.908 -6.772 1.00 97.75 84 CYS A C 1
ATOM 650 O O . CYS A 1 84 ? -10.417 -9.131 -7.208 1.00 97.75 84 CYS A O 1
ATOM 652 N N . CYS A 1 85 ? -8.871 -7.669 -6.496 1.00 96.75 85 CYS A N 1
ATOM 653 C CA . CYS A 1 85 ? -9.702 -6.499 -6.774 1.00 96.75 85 CYS A CA 1
ATOM 654 C C . CYS A 1 85 ? -8.901 -5.205 -6.956 1.00 96.75 85 CYS A C 1
ATOM 656 O O . CYS A 1 85 ? -7.698 -5.130 -6.721 1.00 96.75 85 CYS A O 1
ATOM 658 N N . ASP A 1 86 ? -9.597 -4.158 -7.394 1.00 96.19 86 ASP A N 1
ATOM 659 C CA . ASP A 1 86 ? -9.041 -2.816 -7.534 1.00 96.19 86 ASP A CA 1
ATOM 660 C C . ASP A 1 86 ? -9.285 -2.002 -6.254 1.00 96.19 86 ASP A C 1
ATOM 662 O O . ASP A 1 86 ? -10.418 -1.906 -5.782 1.00 96.19 86 ASP A O 1
ATOM 666 N N . ALA A 1 87 ? -8.239 -1.374 -5.711 1.00 96.56 87 ALA A N 1
ATOM 667 C CA . ALA A 1 87 ? -8.343 -0.505 -4.538 1.00 96.56 87 ALA A CA 1
ATOM 668 C C . ALA A 1 87 ? -9.244 0.727 -4.768 1.00 96.56 87 ALA A C 1
ATOM 670 O O . ALA A 1 87 ? -9.674 1.359 -3.805 1.00 96.56 87 ALA A O 1
ATOM 671 N N . LEU A 1 88 ? -9.544 1.073 -6.026 1.00 96.81 88 LEU A N 1
ATOM 672 C CA . LEU A 1 88 ? -10.499 2.129 -6.377 1.00 96.81 88 LEU A CA 1
ATOM 673 C C . LEU A 1 88 ? -11.966 1.697 -6.270 1.00 96.81 88 LEU A C 1
ATOM 675 O O . LEU A 1 88 ? -12.847 2.557 -6.329 1.00 96.81 88 LEU A O 1
ATOM 679 N N . LYS A 1 89 ? -12.241 0.392 -6.167 1.00 96.56 89 LYS A N 1
ATOM 680 C CA . LYS A 1 89 ? -13.593 -0.162 -6.058 1.00 96.56 89 LYS A CA 1
ATOM 681 C C . LYS A 1 89 ? -13.548 -1.504 -5.329 1.00 96.56 89 LYS A C 1
ATOM 683 O O . LYS A 1 89 ? -13.471 -2.567 -5.947 1.00 96.56 89 LYS A O 1
ATOM 688 N N . LEU A 1 90 ? -13.612 -1.438 -4.006 1.00 98.25 90 LEU A N 1
ATOM 689 C CA . LEU A 1 90 ? -13.476 -2.594 -3.136 1.00 98.25 90 LEU A CA 1
ATOM 690 C C . LEU A 1 90 ? -14.786 -3.400 -3.081 1.00 98.25 90 LEU A C 1
ATOM 692 O O . LEU A 1 90 ? -15.849 -2.822 -2.831 1.00 98.25 90 LEU A O 1
ATOM 696 N N . PRO A 1 91 ? -14.742 -4.737 -3.228 1.00 97.56 91 PRO A N 1
ATOM 697 C CA . PRO A 1 91 ? -15.918 -5.610 -3.206 1.00 97.56 91 PRO A CA 1
ATOM 698 C C . PRO A 1 91 ? -16.436 -5.883 -1.780 1.00 97.56 91 PRO A C 1
ATOM 700 O O . PRO A 1 91 ? -17.015 -6.931 -1.507 1.00 97.56 91 PRO A O 1
ATOM 703 N N . TYR A 1 92 ? -16.230 -4.945 -0.857 1.00 98.25 92 TYR A N 1
ATOM 704 C CA . TYR A 1 92 ? -16.656 -5.050 0.533 1.00 98.25 92 TYR A CA 1
ATOM 705 C C . TYR A 1 92 ? -17.855 -4.151 0.806 1.00 98.25 92 TYR A C 1
ATOM 707 O O . TYR A 1 92 ? -18.022 -3.100 0.179 1.00 98.25 92 TYR A O 1
ATOM 715 N N . ARG A 1 93 ? -18.679 -4.549 1.775 1.00 98.31 93 ARG A N 1
ATOM 716 C CA . ARG A 1 93 ? -19.776 -3.715 2.268 1.00 98.31 93 ARG A CA 1
ATOM 717 C C . ARG A 1 93 ? -19.226 -2.508 3.028 1.00 98.31 93 ARG A C 1
ATOM 719 O O . ARG A 1 93 ? -18.111 -2.522 3.549 1.00 98.31 93 ARG A O 1
ATOM 726 N N . ASP A 1 94 ? -20.034 -1.465 3.102 1.00 98.69 94 ASP A N 1
ATOM 727 C CA . ASP A 1 94 ? -19.748 -0.307 3.942 1.00 98.69 94 ASP A CA 1
ATOM 728 C C . ASP A 1 94 ? -19.643 -0.737 5.413 1.00 98.69 94 ASP A C 1
ATOM 730 O O . ASP A 1 94 ? -20.308 -1.681 5.838 1.00 98.69 94 ASP A O 1
ATOM 734 N N . ASN A 1 95 ? -18.843 -0.017 6.201 1.00 98.69 95 ASN A N 1
ATOM 735 C CA . ASN A 1 95 ? -18.793 -0.153 7.662 1.00 98.69 95 ASN A CA 1
ATOM 736 C C . ASN A 1 95 ? -18.479 -1.564 8.193 1.00 98.69 95 ASN A C 1
ATOM 738 O O . ASN A 1 95 ? -18.996 -1.956 9.235 1.00 98.69 95 ASN A O 1
ATOM 742 N N . THR A 1 96 ? -17.652 -2.326 7.483 1.00 98.56 96 THR A N 1
ATOM 743 C CA . THR A 1 96 ? -17.398 -3.741 7.784 1.00 98.56 96 THR A CA 1
ATOM 744 C C . THR A 1 96 ? -16.205 -3.946 8.713 1.00 98.56 96 THR A C 1
ATOM 746 O O . THR A 1 96 ? -16.294 -4.730 9.650 1.00 98.56 96 THR A O 1
ATOM 749 N N . PHE A 1 97 ? -15.089 -3.263 8.462 1.00 98.88 97 PHE A N 1
ATOM 750 C CA . PHE A 1 97 ? -13.816 -3.582 9.113 1.00 98.88 97 PHE A CA 1
ATOM 751 C C . PHE A 1 97 ? -13.554 -2.718 10.343 1.00 98.88 97 PHE A C 1
ATOM 753 O O . PHE A 1 97 ? -13.774 -1.503 10.319 1.00 98.88 97 PHE A O 1
ATOM 760 N N . ASP A 1 98 ? -13.012 -3.336 11.391 1.00 98.81 98 ASP A N 1
ATOM 761 C CA . ASP A 1 98 ? -12.564 -2.657 12.609 1.00 98.81 98 ASP A CA 1
ATOM 762 C C . ASP A 1 98 ? -11.292 -1.847 12.349 1.00 98.81 98 ASP A C 1
ATOM 764 O O . ASP A 1 98 ? -11.133 -0.733 12.861 1.00 98.81 98 ASP A O 1
ATOM 768 N N . ALA A 1 99 ? -10.416 -2.400 11.507 1.00 98.81 99 ALA A N 1
ATOM 769 C CA . ALA A 1 99 ? -9.196 -1.763 11.048 1.00 98.81 99 ALA A CA 1
ATOM 770 C C . ALA A 1 99 ? -8.967 -1.988 9.549 1.00 98.81 99 ALA A C 1
ATOM 772 O O . ALA A 1 99 ? -9.269 -3.044 8.998 1.00 98.81 99 ALA A O 1
ATOM 773 N N . VAL A 1 100 ? -8.392 -0.994 8.881 1.00 98.88 100 VAL A N 1
ATOM 774 C CA . VAL A 1 100 ? -7.976 -1.083 7.477 1.00 98.88 100 VAL A CA 1
ATOM 775 C C . VAL A 1 100 ? -6.522 -0.650 7.374 1.00 98.88 100 VAL A C 1
ATOM 777 O O . VAL A 1 100 ? -6.144 0.385 7.919 1.00 98.88 100 VAL A O 1
ATOM 780 N N . ILE A 1 101 ? -5.701 -1.414 6.665 1.00 98.75 101 ILE A N 1
ATOM 781 C CA . ILE A 1 101 ? -4.330 -1.031 6.335 1.00 98.75 101 ILE A CA 1
ATOM 782 C C . ILE A 1 101 ? -4.188 -0.865 4.822 1.00 98.75 101 ILE A C 1
ATOM 784 O O . ILE A 1 101 ? -4.788 -1.596 4.039 1.00 98.75 101 ILE A O 1
ATOM 788 N N . CYS A 1 102 ? -3.414 0.133 4.407 1.00 98.50 102 CYS A N 1
ATOM 789 C CA . CYS A 1 102 ? -3.094 0.391 3.006 1.00 98.50 102 CYS A CA 1
ATOM 790 C C . CYS A 1 102 ? -1.624 0.801 2.915 1.00 98.50 102 CYS A C 1
ATOM 792 O O . CYS A 1 102 ? -1.254 1.966 3.107 1.00 98.50 102 CYS A O 1
ATOM 794 N N . VAL A 1 103 ? -0.760 -0.190 2.701 1.00 97.69 103 VAL A N 1
ATOM 795 C CA . VAL A 1 103 ? 0.684 -0.041 2.891 1.00 97.69 103 VAL A CA 1
ATOM 796 C C . VAL A 1 103 ? 1.415 -0.141 1.570 1.00 97.69 103 VAL A C 1
ATOM 798 O O . VAL A 1 103 ? 1.516 -1.209 0.979 1.00 97.69 103 VAL A O 1
ATOM 801 N N . ALA A 1 104 ? 2.044 0.962 1.172 1.00 96.12 104 ALA A N 1
ATOM 802 C CA . ALA A 1 104 ? 2.816 1.060 -0.057 1.00 96.12 104 ALA A CA 1
ATOM 803 C C . ALA A 1 104 ? 1.987 0.823 -1.339 1.00 96.12 104 ALA A C 1
ATOM 805 O O . ALA A 1 104 ? 2.471 0.220 -2.292 1.00 96.12 104 ALA A O 1
ATOM 806 N N . VAL A 1 105 ? 0.753 1.345 -1.360 1.00 97.69 105 VAL A N 1
ATOM 807 C CA . VAL A 1 105 ? -0.193 1.184 -2.482 1.00 97.69 105 VAL A CA 1
ATOM 808 C C . VAL A 1 105 ? -0.535 2.511 -3.144 1.00 97.69 105 VAL A C 1
ATOM 810 O O . VAL A 1 105 ? -0.397 2.645 -4.354 1.00 97.69 105 VAL A O 1
ATOM 813 N N . LEU A 1 106 ? -0.944 3.528 -2.372 1.00 98.12 106 LEU A N 1
ATOM 814 C CA . LEU A 1 106 ? -1.482 4.777 -2.938 1.00 98.12 106 LEU A CA 1
ATOM 815 C C . LEU A 1 106 ? -0.502 5.509 -3.864 1.00 98.12 106 LEU A C 1
ATOM 817 O O . LEU A 1 106 ? -0.929 6.178 -4.801 1.00 98.12 106 LEU A O 1
ATOM 821 N N . HIS A 1 107 ? 0.805 5.359 -3.643 1.00 97.62 107 HIS A N 1
ATOM 822 C CA . HIS A 1 107 ? 1.825 5.943 -4.515 1.00 97.62 107 HIS A CA 1
ATOM 823 C C . HIS A 1 107 ? 1.865 5.316 -5.913 1.00 97.62 107 HIS A C 1
ATOM 82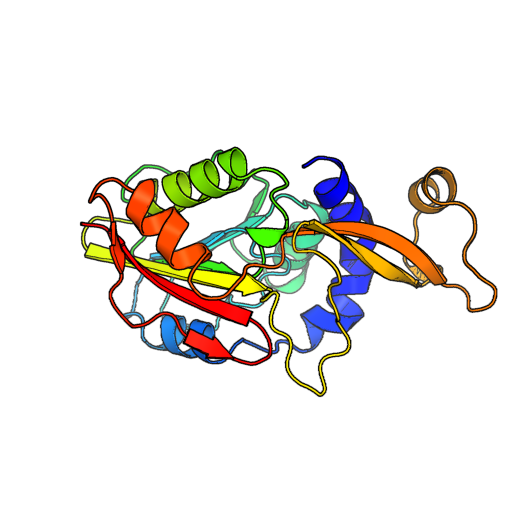5 O O . HIS A 1 107 ? 2.454 5.888 -6.817 1.00 97.62 107 HIS A O 1
ATOM 831 N N . HIS A 1 108 ? 1.229 4.171 -6.137 1.00 97.62 108 HIS A N 1
ATOM 832 C CA . HIS A 1 108 ? 1.088 3.581 -7.466 1.00 97.62 108 HIS A CA 1
ATOM 833 C C . HIS A 1 108 ? -0.117 4.117 -8.255 1.00 97.62 108 HIS A C 1
ATOM 835 O O . HIS A 1 108 ? -0.280 3.800 -9.436 1.00 97.62 108 HIS A O 1
ATOM 841 N N . LEU A 1 109 ? -0.955 4.951 -7.635 1.00 96.88 109 LEU A N 1
ATOM 842 C CA . LEU A 1 109 ? -2.124 5.544 -8.273 1.00 96.88 109 LEU A CA 1
ATOM 843 C C . LEU A 1 109 ? -1.731 6.846 -8.977 1.00 96.88 109 LEU A C 1
ATOM 845 O O . LEU A 1 109 ? -1.393 7.844 -8.339 1.00 96.88 109 LEU A O 1
ATOM 849 N N . SER A 1 110 ? -1.802 6.817 -10.310 1.00 93.81 110 SER A N 1
ATOM 850 C CA . SER A 1 110 ? -1.189 7.823 -11.188 1.00 93.81 110 SER A CA 1
ATOM 851 C C . SER A 1 110 ? -1.850 9.186 -11.254 1.00 93.81 110 SER A C 1
ATOM 853 O O . SER A 1 110 ? -1.334 10.090 -11.899 1.00 93.81 110 SER A O 1
ATOM 855 N N . THR A 1 111 ? -3.002 9.343 -10.618 1.00 96.25 111 THR A N 1
ATOM 856 C CA . THR A 1 111 ? -3.705 10.618 -10.565 1.00 96.25 111 THR A CA 1
ATOM 857 C C . THR A 1 111 ? -4.135 10.882 -9.137 1.00 96.25 111 THR A C 1
ATOM 859 O O . THR A 1 111 ? -4.458 9.956 -8.385 1.00 96.25 111 THR A O 1
ATOM 862 N N . GLU A 1 112 ? -4.185 12.159 -8.771 1.00 97.06 112 GLU A N 1
ATOM 863 C CA . GLU A 1 112 ? -4.720 12.569 -7.476 1.00 97.06 112 GLU A CA 1
ATOM 864 C C . GLU A 1 112 ? -6.166 12.084 -7.294 1.00 97.06 112 GLU A C 1
ATOM 866 O O . GLU A 1 112 ? -6.516 11.569 -6.236 1.00 97.06 112 GLU A O 1
ATOM 871 N N . VAL A 1 113 ? -6.980 12.130 -8.356 1.00 97.56 113 VAL A N 1
ATOM 872 C CA . VAL A 1 113 ? -8.361 11.616 -8.353 1.00 97.56 113 VAL A CA 1
ATOM 873 C C . VAL A 1 113 ? -8.417 10.138 -7.960 1.00 97.56 113 VAL A C 1
ATOM 875 O O . VAL A 1 113 ? -9.241 9.759 -7.129 1.00 97.56 113 VAL A O 1
ATOM 878 N N . HIS A 1 114 ? -7.530 9.295 -8.498 1.00 97.94 114 HIS A N 1
ATOM 879 C CA . HIS A 1 114 ? -7.464 7.886 -8.104 1.00 97.94 114 HIS A CA 1
ATOM 880 C C . HIS A 1 114 ? -7.034 7.728 -6.643 1.00 97.94 114 HIS A C 1
ATOM 882 O O . HIS A 1 114 ? -7.651 6.953 -5.917 1.00 97.94 114 HIS A O 1
ATOM 888 N N . ARG A 1 115 ? -6.043 8.499 -6.174 1.00 98.31 115 ARG A N 1
ATOM 889 C CA . ARG A 1 115 ? -5.639 8.494 -4.755 1.00 98.31 115 ARG A CA 1
ATOM 890 C C . ARG A 1 115 ? -6.800 8.868 -3.837 1.00 98.31 115 ARG A C 1
ATOM 892 O O . ARG A 1 115 ? -7.047 8.179 -2.853 1.00 98.31 115 ARG A O 1
ATOM 899 N N . ILE A 1 116 ? -7.557 9.904 -4.191 1.00 98.19 116 ILE A N 1
ATOM 900 C CA . ILE A 1 116 ? -8.748 10.338 -3.454 1.00 98.19 116 ILE A CA 1
ATOM 901 C C . ILE A 1 116 ? -9.823 9.246 -3.453 1.00 98.19 116 ILE A C 1
ATOM 903 O O . ILE A 1 116 ? -10.415 8.981 -2.409 1.00 98.19 116 ILE A O 1
ATOM 907 N N . ASN A 1 117 ? -10.088 8.604 -4.593 1.00 98.31 117 ASN A N 1
ATOM 908 C CA . ASN A 1 117 ? -11.089 7.539 -4.679 1.00 98.31 117 ASN A CA 1
ATOM 909 C C . ASN A 1 117 ? -10.697 6.320 -3.834 1.00 98.31 117 ASN A C 1
ATOM 911 O O . ASN A 1 117 ? -11.537 5.826 -3.088 1.00 98.31 117 ASN A O 1
ATOM 915 N N . ALA A 1 118 ? -9.425 5.913 -3.855 1.00 98.50 118 ALA A N 1
ATOM 916 C CA . ALA A 1 118 ? -8.922 4.870 -2.964 1.00 98.50 118 ALA A CA 1
ATOM 917 C C . ALA A 1 118 ? -9.117 5.251 -1.490 1.00 98.50 118 ALA A C 1
ATOM 919 O O . ALA A 1 118 ? -9.687 4.479 -0.731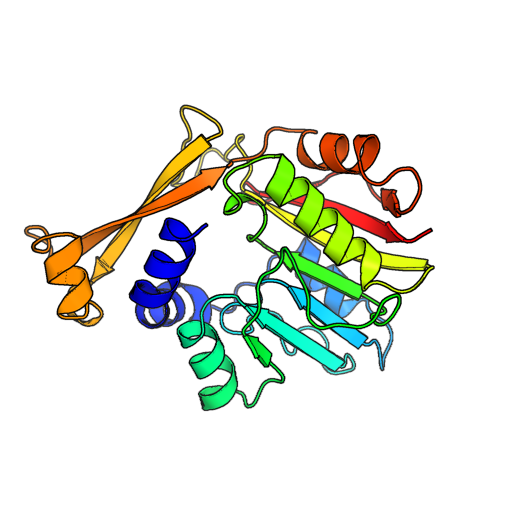 1.00 98.50 118 ALA A O 1
ATOM 920 N N . LEU A 1 119 ? -8.724 6.466 -1.082 1.00 98.62 119 LEU A N 1
ATOM 921 C CA . LEU A 1 119 ? -8.922 6.950 0.292 1.00 98.62 119 LEU A CA 1
ATOM 922 C C . LEU A 1 119 ? -10.399 6.912 0.715 1.00 98.62 119 LEU A C 1
ATOM 924 O O . LEU A 1 119 ? -10.711 6.538 1.845 1.00 98.62 119 LEU A O 1
ATOM 928 N N . LYS A 1 120 ? -11.316 7.275 -0.189 1.00 98.56 120 LYS A N 1
ATOM 929 C CA . LYS A 1 120 ? -12.762 7.193 0.058 1.00 98.56 120 LYS A CA 1
ATOM 930 C C . LYS A 1 120 ? -13.231 5.750 0.228 1.00 98.56 120 LYS A C 1
ATOM 932 O O . LYS A 1 120 ? -14.050 5.517 1.111 1.00 98.56 120 LYS A O 1
ATOM 937 N N . GLU A 1 121 ? -12.713 4.811 -0.561 1.00 98.75 121 GLU A N 1
ATOM 938 C CA . GLU A 1 121 ? -13.008 3.382 -0.412 1.00 98.75 121 GLU A CA 1
ATOM 939 C C . GLU A 1 121 ? -12.497 2.835 0.921 1.00 98.75 121 GLU A C 1
ATOM 941 O O . GLU A 1 121 ? -13.270 2.179 1.615 1.00 98.75 121 GLU A O 1
ATOM 946 N N . LEU A 1 122 ? -11.265 3.177 1.332 1.00 98.81 122 LEU A N 1
ATOM 947 C CA . LEU A 1 122 ? -10.734 2.795 2.648 1.00 98.81 122 LEU A CA 1
ATOM 948 C C . LEU A 1 122 ? -11.687 3.251 3.758 1.00 98.81 122 LEU A C 1
ATOM 950 O O . LEU A 1 122 ? -12.123 2.440 4.566 1.00 98.81 122 LEU A O 1
ATOM 954 N N . VAL A 1 123 ? -12.089 4.528 3.747 1.00 98.75 123 VAL A N 1
ATOM 955 C CA . VAL A 1 123 ? -13.044 5.068 4.729 1.00 98.75 123 VAL A CA 1
ATOM 956 C C . VAL A 1 123 ? -14.413 4.401 4.625 1.00 98.75 123 VAL A C 1
ATOM 958 O O . VAL A 1 123 ? -15.044 4.155 5.651 1.00 98.75 123 VAL A O 1
ATOM 961 N N . ARG A 1 124 ? -14.913 4.107 3.421 1.00 98.69 124 ARG A N 1
ATOM 962 C CA . ARG A 1 124 ? -16.230 3.485 3.221 1.00 98.69 124 ARG A CA 1
ATOM 963 C C . ARG A 1 124 ? -16.310 2.130 3.922 1.00 98.69 124 ARG A C 1
ATOM 965 O O . ARG A 1 124 ? -17.270 1.899 4.658 1.00 98.69 124 ARG A O 1
ATOM 972 N N . ILE A 1 125 ? -15.299 1.282 3.741 1.00 98.81 125 ILE A N 1
ATOM 973 C CA . ILE A 1 125 ? -15.292 -0.091 4.262 1.00 98.81 125 ILE A CA 1
ATOM 974 C C . ILE A 1 125 ? -14.980 -0.171 5.763 1.00 98.81 125 ILE A C 1
ATOM 976 O O . ILE A 1 125 ? -15.352 -1.152 6.400 1.00 98.81 125 ILE A O 1
ATOM 980 N N . THR A 1 126 ? -14.341 0.843 6.356 1.00 98.88 126 THR A N 1
ATOM 981 C CA . THR A 1 126 ? -14.108 0.913 7.809 1.00 98.88 126 THR A CA 1
ATOM 982 C C . THR A 1 126 ? -15.412 1.203 8.551 1.00 98.88 126 THR A C 1
ATOM 984 O O . THR A 1 126 ? -16.208 2.026 8.098 1.00 98.88 126 THR A O 1
ATOM 987 N N . ARG A 1 127 ? -15.656 0.559 9.697 1.00 98.62 127 ARG A N 1
ATOM 988 C CA . ARG A 1 127 ? -16.793 0.879 10.582 1.00 98.62 127 ARG A CA 1
ATOM 989 C C . ARG A 1 127 ? -16.632 2.255 11.248 1.00 98.62 127 ARG A C 1
ATOM 991 O O . ARG A 1 127 ? -15.497 2.705 11.413 1.00 98.62 127 ARG A O 1
ATOM 998 N N . PRO A 1 128 ? -17.713 2.936 11.672 1.00 98.56 128 PRO A N 1
ATOM 999 C CA . PRO A 1 128 ? -17.600 4.146 12.488 1.00 98.56 128 PRO A CA 1
ATOM 1000 C C . PRO A 1 128 ? -16.763 3.886 13.749 1.00 98.56 128 PRO A C 1
ATOM 1002 O O . PRO A 1 128 ? -16.902 2.846 14.390 1.00 98.56 128 PRO A O 1
ATOM 1005 N N . GLY A 1 129 ? -15.840 4.791 14.072 1.00 98.44 129 GLY A N 1
ATOM 1006 C CA . GLY A 1 129 ? -14.861 4.616 15.150 1.00 98.44 129 GLY A CA 1
ATOM 1007 C C . GLY A 1 129 ? -13.695 3.668 14.832 1.00 98.44 129 GLY A C 1
ATOM 1008 O O . GLY A 1 129 ? -12.729 3.640 15.597 1.00 98.44 129 GLY A O 1
ATOM 1009 N N . GLY A 1 130 ? -13.745 2.932 13.716 1.00 98.56 130 GLY A N 1
ATOM 1010 C CA . GLY A 1 130 ? -12.662 2.074 13.237 1.00 98.56 130 GLY A CA 1
ATOM 1011 C C . GLY A 1 130 ? -11.460 2.866 12.717 1.00 98.56 130 GLY A C 1
ATOM 1012 O O . GLY A 1 130 ? -11.563 4.058 12.403 1.00 98.56 130 GLY A O 1
ATOM 1013 N N . LEU A 1 131 ? -10.310 2.198 12.647 1.00 98.62 131 LEU A N 1
ATOM 1014 C CA . LEU A 1 131 ? -9.014 2.823 12.368 1.00 98.62 131 LEU A CA 1
ATOM 1015 C C . LEU A 1 131 ? -8.495 2.481 10.971 1.00 98.62 131 LEU A C 1
ATOM 1017 O O . LEU A 1 131 ? -8.718 1.391 10.455 1.00 98.62 131 LEU A O 1
ATOM 1021 N N . ILE A 1 132 ? -7.770 3.417 10.364 1.00 98.69 132 ILE A N 1
ATOM 1022 C CA . ILE A 1 132 ? -7.166 3.256 9.040 1.00 98.69 132 ILE A CA 1
ATOM 1023 C C . ILE A 1 132 ? -5.695 3.644 9.138 1.00 98.69 132 ILE A C 1
ATOM 1025 O O . ILE A 1 132 ? -5.390 4.783 9.488 1.00 98.69 132 ILE A O 1
ATOM 1029 N N . GLU A 1 133 ? -4.794 2.723 8.815 1.00 98.00 133 GLU A N 1
ATOM 1030 C CA . GLU A 1 133 ? -3.348 2.952 8.770 1.00 98.00 133 GLU A CA 1
ATOM 1031 C C . GLU A 1 133 ? -2.882 3.001 7.313 1.00 98.00 133 GLU A C 1
ATOM 1033 O O . GLU A 1 133 ? -3.006 2.031 6.562 1.00 98.00 133 GLU A O 1
ATOM 1038 N N . ILE A 1 134 ? -2.326 4.138 6.904 1.00 98.12 134 ILE A N 1
ATOM 1039 C CA . ILE A 1 134 ? -1.865 4.366 5.533 1.00 98.12 134 ILE A CA 1
ATOM 1040 C C . ILE A 1 134 ? -0.364 4.611 5.559 1.00 98.12 134 ILE A C 1
ATOM 1042 O O . ILE A 1 134 ? 0.114 5.412 6.360 1.00 98.12 134 ILE A O 1
ATOM 1046 N N . GLN A 1 135 ? 0.372 3.977 4.647 1.00 97.62 135 GLN A N 1
ATOM 1047 C CA . GLN A 1 135 ? 1.794 4.246 4.440 1.00 97.62 135 GLN A CA 1
ATOM 1048 C C . GLN A 1 135 ? 2.108 4.452 2.956 1.00 97.62 135 GLN A C 1
ATOM 1050 O O . GLN A 1 135 ? 1.721 3.649 2.103 1.00 97.62 135 GLN A O 1
ATOM 1055 N N . VAL A 1 136 ? 2.879 5.494 2.648 1.00 97.69 136 VAL A N 1
ATOM 1056 C CA . VAL A 1 136 ? 3.293 5.854 1.285 1.00 97.69 136 VAL A CA 1
ATOM 1057 C C . VAL A 1 136 ? 4.782 6.189 1.222 1.00 97.69 136 VAL A C 1
ATOM 1059 O O . VAL A 1 136 ? 5.396 6.538 2.228 1.00 97.69 136 VAL A O 1
ATOM 1062 N N . TRP A 1 137 ? 5.382 6.071 0.034 1.00 97.12 137 TRP A N 1
ATOM 1063 C CA . TRP A 1 137 ? 6.772 6.481 -0.160 1.00 97.12 137 TRP A CA 1
ATOM 1064 C C . TRP A 1 137 ? 6.881 7.996 -0.031 1.00 97.12 137 TRP A C 1
ATOM 1066 O O . TRP A 1 137 ? 6.066 8.716 -0.608 1.00 97.12 137 TRP A O 1
ATOM 1076 N N . ALA A 1 138 ? 7.891 8.452 0.704 1.00 97.38 138 ALA A N 1
ATOM 1077 C CA . ALA A 1 138 ? 8.181 9.869 0.848 1.00 97.38 138 ALA A CA 1
ATOM 1078 C C . ALA A 1 138 ? 8.973 10.400 -0.354 1.00 97.38 138 ALA A C 1
ATOM 1080 O O . ALA A 1 138 ? 9.770 9.676 -0.948 1.00 97.38 138 ALA A O 1
ATOM 1081 N N . TYR A 1 139 ? 8.792 11.662 -0.714 1.00 97.75 139 TYR A N 1
ATOM 1082 C CA . TYR A 1 139 ? 9.699 12.364 -1.614 1.00 97.75 139 TYR A CA 1
ATOM 1083 C C . TYR A 1 139 ? 11.034 12.611 -0.908 1.00 97.75 139 TYR A C 1
ATOM 1085 O O . TYR A 1 139 ? 12.107 12.354 -1.455 1.00 97.75 139 TYR A O 1
ATOM 1093 N N . GLU A 1 140 ? 10.953 13.031 0.350 1.00 96.00 140 GLU A N 1
ATOM 1094 C CA . GLU A 1 140 ? 12.063 13.180 1.274 1.00 96.00 140 GLU A CA 1
ATOM 1095 C C . GLU A 1 140 ? 12.604 11.784 1.607 1.00 96.00 140 GLU A C 1
ATOM 1097 O O . GLU A 1 140 ? 11.936 10.963 2.231 1.00 96.00 140 GLU A O 1
ATOM 1102 N N . GLN A 1 141 ? 13.802 11.469 1.116 1.00 95.94 141 GLN A N 1
ATOM 1103 C CA . GLN A 1 141 ? 14.451 10.179 1.345 1.00 95.94 141 GLN A CA 1
ATOM 1104 C C . GLN A 1 141 ? 15.596 10.343 2.347 1.00 95.94 141 GLN A C 1
ATOM 1106 O O . GLN A 1 141 ? 16.359 11.307 2.273 1.00 95.94 141 GLN A O 1
ATOM 1111 N N . GLU A 1 142 ? 15.759 9.372 3.245 1.00 93.38 142 GLU A N 1
ATOM 1112 C CA . GLU A 1 142 ? 16.888 9.325 4.180 1.00 93.38 142 GLU A CA 1
ATOM 1113 C C . GLU A 1 142 ? 18.232 9.289 3.420 1.00 93.38 142 GLU A C 1
ATOM 1115 O O . GLU A 1 142 ? 18.284 8.855 2.254 1.00 93.38 142 GLU A O 1
ATOM 1120 N N . PRO A 1 143 ? 19.334 9.765 4.033 1.00 91.69 143 PRO A N 1
ATOM 1121 C CA . PRO A 1 143 ? 20.632 9.853 3.366 1.00 91.69 143 PRO A CA 1
ATOM 1122 C C . PRO A 1 143 ? 21.088 8.532 2.734 1.00 91.69 143 PRO A C 1
ATOM 1124 O O . PRO A 1 143 ? 21.535 8.533 1.587 1.00 91.69 143 PRO A O 1
ATOM 1127 N N . ASP A 1 144 ? 20.881 7.415 3.432 1.00 90.31 144 ASP A N 1
ATOM 1128 C CA . ASP A 1 144 ? 21.250 6.050 3.040 1.00 90.31 144 ASP A CA 1
ATOM 1129 C C . ASP A 1 144 ? 20.233 5.362 2.106 1.00 90.31 144 ASP A C 1
ATOM 1131 O O . ASP A 1 144 ? 20.471 4.247 1.625 1.00 90.31 144 ASP A O 1
ATOM 1135 N N . SER A 1 145 ? 19.109 6.016 1.796 1.00 88.50 145 SER A N 1
ATOM 1136 C CA . SER A 1 145 ? 18.134 5.474 0.855 1.00 88.50 145 SER A CA 1
ATOM 1137 C C . SER A 1 145 ? 18.734 5.353 -0.544 1.00 88.50 145 SER A C 1
ATOM 1139 O O . SER A 1 145 ? 19.253 6.307 -1.126 1.00 88.50 145 SER A O 1
ATOM 1141 N N . ARG A 1 146 ? 18.571 4.165 -1.135 1.00 86.12 146 ARG A N 1
ATOM 1142 C CA . ARG A 1 146 ? 18.944 3.877 -2.531 1.00 86.12 146 ARG A CA 1
ATOM 1143 C C . ARG A 1 146 ? 18.023 4.541 -3.557 1.00 86.12 146 ARG A C 1
ATOM 1145 O O . ARG A 1 146 ? 18.265 4.414 -4.753 1.00 86.12 146 ARG A O 1
ATOM 1152 N N . ARG A 1 147 ? 16.932 5.169 -3.113 1.00 88.62 147 ARG A N 1
ATOM 1153 C CA . ARG A 1 147 ? 16.008 5.918 -3.967 1.00 88.62 147 ARG A CA 1
ATOM 1154 C C . ARG A 1 147 ? 16.282 7.399 -3.791 1.00 88.62 147 ARG A C 1
ATOM 1156 O O . ARG A 1 147 ? 16.434 7.863 -2.664 1.00 88.62 147 ARG A O 1
ATOM 1163 N N . LYS A 1 148 ? 16.286 8.121 -4.903 1.00 89.31 148 LYS A N 1
ATOM 1164 C CA . LYS A 1 148 ? 16.286 9.580 -4.962 1.00 89.31 148 LYS A CA 1
ATOM 1165 C C . LYS A 1 148 ? 15.279 9.977 -6.039 1.00 89.31 148 LYS A C 1
ATOM 1167 O O . LYS A 1 148 ? 15.118 9.242 -7.015 1.00 89.31 148 LYS A O 1
ATOM 1172 N N . PHE A 1 149 ? 14.568 11.072 -5.811 1.00 93.69 149 PHE A N 1
ATOM 1173 C CA . PHE A 1 149 ? 13.504 11.544 -6.687 1.00 93.69 149 PHE A CA 1
ATOM 1174 C C . PHE A 1 149 ? 13.815 12.970 -7.113 1.00 93.69 149 PHE A C 1
ATOM 1176 O O . PHE A 1 149 ? 14.002 13.833 -6.259 1.00 93.69 149 PHE A O 1
ATOM 1183 N N . ASP A 1 150 ? 13.839 13.205 -8.421 1.00 92.25 150 ASP A N 1
ATOM 1184 C CA . ASP A 1 150 ? 13.984 14.553 -8.982 1.00 92.25 150 ASP A CA 1
ATOM 1185 C C . ASP A 1 150 ? 12.628 15.280 -9.047 1.00 92.25 150 ASP A C 1
ATOM 1187 O O . ASP A 1 150 ? 12.556 16.506 -9.072 1.00 92.25 150 ASP A O 1
ATOM 1191 N N . GLN A 1 151 ? 11.535 14.510 -9.049 1.00 95.94 151 GLN A N 1
ATOM 1192 C CA . GLN A 1 151 ? 10.153 14.982 -9.081 1.00 95.94 151 GLN A CA 1
ATOM 1193 C C . GLN A 1 151 ? 9.215 13.961 -8.403 1.00 95.94 151 GLN A C 1
ATOM 1195 O O . GLN A 1 151 ? 9.551 12.773 -8.378 1.00 95.94 151 GLN A O 1
ATOM 1200 N N . PRO A 1 152 ? 8.060 14.388 -7.845 1.00 96.44 152 PRO A N 1
ATOM 1201 C CA . PRO A 1 152 ? 7.126 13.485 -7.164 1.00 96.44 152 PRO A CA 1
ATOM 1202 C C . PRO A 1 152 ? 6.634 12.345 -8.058 1.00 96.44 152 PRO A C 1
ATOM 1204 O O . PRO A 1 152 ? 6.700 11.180 -7.674 1.00 96.44 152 PRO A O 1
ATOM 1207 N N . ASP A 1 153 ? 6.186 12.676 -9.268 1.00 97.06 153 ASP A N 1
ATOM 1208 C CA . ASP A 1 153 ? 5.700 11.716 -10.255 1.00 97.06 153 ASP A CA 1
ATOM 1209 C C . ASP A 1 153 ? 6.849 11.187 -11.106 1.00 97.06 153 ASP A C 1
ATOM 1211 O O . ASP A 1 153 ? 7.403 11.901 -11.940 1.00 97.06 153 ASP A O 1
ATOM 1215 N N . CYS A 1 154 ? 7.215 9.924 -10.931 1.00 95.31 154 CYS A N 1
ATOM 1216 C CA . CYS A 1 154 ? 8.342 9.336 -11.643 1.00 95.31 154 CYS A CA 1
ATOM 1217 C C . CYS A 1 154 ? 8.125 7.856 -11.958 1.00 95.31 154 CYS A C 1
ATOM 1219 O O . CYS A 1 154 ? 7.238 7.186 -11.426 1.00 95.31 154 CYS A O 1
ATOM 1221 N N . PHE A 1 155 ? 8.973 7.331 -12.837 1.00 94.81 155 PHE A N 1
ATOM 1222 C CA . PHE A 1 155 ? 9.077 5.901 -13.072 1.00 94.81 155 PHE A CA 1
ATOM 1223 C C . PHE A 1 155 ? 10.257 5.341 -12.289 1.00 94.81 155 PHE A C 1
ATOM 1225 O O . PHE A 1 155 ? 11.383 5.822 -12.405 1.00 94.81 155 PHE A O 1
ATOM 1232 N N . VAL A 1 156 ? 9.996 4.307 -11.494 1.00 94.06 156 VAL A N 1
ATOM 1233 C CA . VAL A 1 156 ? 11.016 3.636 -10.691 1.00 94.06 156 VAL A CA 1
ATOM 1234 C C . VAL A 1 156 ? 11.327 2.280 -11.318 1.00 94.06 156 VAL A C 1
ATOM 1236 O O . VAL A 1 156 ? 10.429 1.430 -11.393 1.00 94.06 156 VAL A O 1
ATOM 1239 N N . PRO A 1 157 ? 12.590 2.017 -11.698 1.00 93.88 157 PRO A N 1
ATOM 1240 C CA . PRO A 1 157 ? 12.947 0.755 -12.316 1.00 93.88 157 PRO A CA 1
ATOM 1241 C C . PRO A 1 157 ? 12.857 -0.397 -11.316 1.00 93.88 157 PRO A C 1
ATOM 1243 O O . PRO A 1 157 ? 13.163 -0.284 -10.122 1.00 93.88 157 PRO A O 1
ATOM 1246 N N . TRP A 1 158 ? 12.461 -1.549 -11.830 1.00 93.94 158 TRP A N 1
ATOM 1247 C CA . TRP A 1 158 ? 12.688 -2.854 -11.244 1.00 93.94 158 TRP A CA 1
ATOM 1248 C C . TRP A 1 158 ? 13.630 -3.635 -12.154 1.00 93.94 158 TRP A C 1
ATOM 1250 O O . TRP A 1 158 ? 13.422 -3.699 -13.361 1.00 93.94 158 TRP A O 1
ATOM 1260 N N . HIS A 1 159 ? 14.662 -4.236 -11.571 1.00 94.25 159 HIS A N 1
ATOM 1261 C CA . HIS A 1 159 ? 15.624 -5.050 -12.306 1.00 94.25 159 HIS A CA 1
ATOM 1262 C C . HIS A 1 159 ? 15.276 -6.526 -12.099 1.00 94.25 159 HIS A C 1
ATOM 1264 O O . HIS A 1 159 ? 15.648 -7.128 -11.092 1.00 94.25 159 HIS A O 1
ATOM 1270 N N . LEU A 1 160 ? 14.499 -7.087 -13.024 1.00 94.88 160 LEU A N 1
ATOM 1271 C CA . LEU A 1 160 ? 14.035 -8.471 -13.005 1.00 94.88 160 LEU A CA 1
ATOM 1272 C C . LEU A 1 160 ? 15.140 -9.408 -13.494 1.00 94.88 160 LEU A C 1
ATOM 1274 O O . LEU A 1 160 ? 15.665 -9.237 -14.591 1.00 94.88 160 LEU A O 1
ATOM 1278 N N . GLN A 1 161 ? 15.495 -10.419 -12.699 1.00 94.75 161 GLN A N 1
ATOM 1279 C CA . GLN A 1 161 ? 16.448 -11.434 -13.154 1.00 94.75 161 GLN A CA 1
ATOM 1280 C C . GLN A 1 161 ? 15.806 -12.281 -14.255 1.00 94.75 161 GLN A C 1
ATOM 1282 O O . GLN A 1 161 ? 14.674 -12.739 -14.094 1.00 94.75 161 GLN A O 1
ATOM 1287 N N . ARG A 1 162 ? 16.557 -12.554 -15.329 1.00 92.06 162 ARG A N 1
ATOM 1288 C CA . ARG A 1 162 ? 16.088 -13.297 -16.512 1.00 92.06 162 ARG A CA 1
ATOM 1289 C C . ARG A 1 162 ? 15.312 -14.576 -16.189 1.00 92.06 162 ARG A C 1
ATOM 1291 O O . ARG A 1 162 ? 14.323 -14.847 -16.850 1.00 92.06 162 ARG A O 1
ATOM 1298 N N . LYS A 1 163 ? 15.725 -15.339 -15.171 1.00 93.12 163 LYS A N 1
ATOM 1299 C CA . LYS A 1 163 ? 15.064 -16.599 -14.779 1.00 93.12 163 LYS A CA 1
ATOM 1300 C C . LYS A 1 163 ? 13.609 -16.446 -14.308 1.00 93.12 163 LYS A C 1
ATOM 1302 O O . LYS A 1 163 ? 12.903 -17.441 -14.245 1.00 93.12 163 LYS A O 1
ATOM 1307 N N . TYR A 1 164 ? 13.184 -15.233 -13.951 1.00 92.69 164 TYR A N 1
ATOM 1308 C CA . TYR A 1 164 ? 11.802 -14.924 -13.573 1.00 92.69 164 TYR A CA 1
ATOM 1309 C C . TYR A 1 164 ? 11.015 -14.237 -14.695 1.00 92.69 164 TYR A C 1
ATOM 1311 O O . TYR A 1 164 ? 9.814 -14.051 -14.544 1.00 92.69 164 TYR A O 1
ATOM 1319 N N . ALA A 1 165 ? 11.670 -13.828 -15.785 1.00 93.12 165 ALA A N 1
ATOM 1320 C CA . ALA A 1 165 ? 11.005 -13.159 -16.895 1.00 93.12 165 ALA A CA 1
ATOM 1321 C C . ALA A 1 165 ? 10.282 -14.185 -17.777 1.00 93.12 165 ALA A C 1
ATOM 1323 O O . ALA A 1 165 ? 10.866 -15.192 -18.182 1.00 93.12 165 ALA A O 1
ATOM 1324 N N . SER A 1 166 ? 9.020 -13.916 -18.097 1.00 92.62 166 SER A N 1
ATOM 1325 C CA . SER A 1 166 ? 8.260 -14.684 -19.080 1.00 92.62 166 SER A CA 1
ATOM 1326 C C . SER A 1 166 ? 8.641 -14.292 -20.513 1.00 92.62 166 SER A C 1
ATOM 1328 O O . SER A 1 166 ? 9.244 -13.246 -20.756 1.00 92.62 166 SER A O 1
ATOM 1330 N N . ALA A 1 167 ? 8.248 -15.110 -21.493 1.00 92.50 167 ALA A N 1
ATOM 1331 C CA . ALA A 1 167 ? 8.413 -14.760 -22.906 1.00 92.50 167 ALA A CA 1
ATOM 1332 C C . ALA A 1 167 ? 7.687 -13.448 -23.266 1.00 92.50 167 ALA A C 1
ATOM 1334 O O . ALA A 1 167 ? 8.200 -12.661 -24.059 1.00 92.50 167 ALA A O 1
ATOM 1335 N N . GLN A 1 168 ? 6.534 -13.188 -22.640 1.00 91.62 168 GLN A N 1
ATOM 1336 C CA . GLN A 1 168 ? 5.783 -11.947 -22.815 1.00 91.62 168 GLN A CA 1
ATOM 1337 C C . GLN A 1 168 ? 6.554 -10.734 -22.278 1.00 91.62 168 GLN A C 1
ATOM 1339 O O . GLN A 1 168 ? 6.592 -9.702 -22.942 1.00 91.62 168 GLN A O 1
ATOM 1344 N N . ASP A 1 169 ? 7.226 -10.869 -21.131 1.00 92.38 169 ASP A N 1
ATOM 1345 C CA . ASP A 1 169 ? 8.037 -9.784 -20.558 1.00 92.38 169 ASP A CA 1
ATOM 1346 C C . ASP A 1 169 ? 9.209 -9.420 -21.471 1.00 92.38 169 ASP A C 1
ATOM 1348 O O . ASP A 1 169 ? 9.487 -8.244 -21.696 1.00 92.38 169 ASP A O 1
ATOM 1352 N N . LEU A 1 170 ? 9.874 -10.432 -22.036 1.00 92.75 170 LEU A N 1
ATOM 1353 C CA . LEU A 1 170 ? 10.978 -10.246 -22.981 1.00 92.75 170 LEU A CA 1
ATOM 1354 C C . LEU A 1 170 ? 10.512 -9.593 -24.288 1.00 92.75 170 LEU A C 1
ATOM 1356 O O . LEU A 1 170 ? 11.225 -8.766 -24.851 1.00 92.75 170 LEU A O 1
ATOM 1360 N N . ALA A 1 171 ? 9.313 -9.939 -24.763 1.00 92.06 171 ALA A N 1
ATOM 1361 C CA . ALA A 1 171 ? 8.724 -9.314 -25.943 1.00 92.06 171 ALA A CA 1
ATOM 1362 C C . ALA A 1 171 ? 8.338 -7.846 -25.687 1.00 92.06 171 ALA A C 1
ATOM 1364 O O . ALA A 1 171 ? 8.549 -7.000 -26.551 1.00 92.06 171 ALA A O 1
ATOM 1365 N N . ALA A 1 172 ? 7.805 -7.535 -24.501 1.00 90.75 172 ALA A N 1
ATOM 1366 C CA . ALA A 1 172 ? 7.333 -6.196 -24.151 1.00 90.75 172 ALA A CA 1
ATOM 1367 C C . ALA A 1 172 ? 8.459 -5.220 -23.768 1.00 90.75 172 ALA A C 1
ATOM 1369 O O . ALA A 1 172 ? 8.358 -4.026 -24.046 1.00 90.75 172 ALA A O 1
ATOM 1370 N N . HIS A 1 173 ? 9.522 -5.708 -23.124 1.00 89.94 173 HIS A N 1
ATOM 1371 C CA . HIS A 1 173 ? 10.578 -4.868 -22.541 1.00 89.94 173 HIS A CA 1
ATOM 1372 C C . HIS A 1 173 ? 11.962 -5.078 -23.174 1.00 89.94 173 HIS A C 1
ATOM 1374 O O . HIS A 1 173 ? 12.931 -4.435 -22.767 1.00 89.94 173 HIS A O 1
ATOM 1380 N N . GLY A 1 174 ? 12.059 -5.945 -24.184 1.00 90.06 174 GLY A N 1
ATOM 1381 C CA . GLY A 1 174 ? 13.305 -6.258 -24.873 1.00 90.06 174 GLY A CA 1
ATOM 1382 C C . GLY A 1 174 ? 14.194 -7.251 -24.114 1.00 90.06 174 GLY A C 1
ATOM 1383 O O . GLY A 1 174 ? 13.785 -7.860 -23.120 1.00 90.06 174 GLY A O 1
ATOM 1384 N N . PRO A 1 175 ? 15.428 -7.473 -24.596 1.00 90.56 175 PRO A N 1
ATOM 1385 C CA . PRO A 1 175 ? 16.340 -8.419 -23.972 1.00 90.56 175 PRO A CA 1
ATOM 1386 C C . PRO A 1 175 ? 16.909 -7.882 -22.643 1.00 90.56 175 PRO A C 1
ATOM 1388 O O . PRO A 1 175 ? 17.085 -6.672 -22.482 1.00 90.56 175 PRO A O 1
ATOM 1391 N N . PRO A 1 176 ? 17.273 -8.766 -21.693 1.00 92.62 176 PRO A N 1
ATOM 1392 C CA . PRO A 1 176 ? 18.009 -8.375 -20.495 1.00 92.62 176 PRO A CA 1
ATOM 1393 C C . PRO A 1 176 ? 19.365 -7.751 -20.848 1.00 92.62 176 PRO A C 1
ATOM 1395 O O . PRO A 1 176 ? 19.964 -8.079 -21.872 1.00 92.62 176 PRO A O 1
ATOM 1398 N N . ASN A 1 177 ? 19.886 -6.902 -19.963 1.00 93.50 177 ASN A N 1
ATOM 1399 C CA . ASN A 1 177 ? 21.225 -6.331 -20.110 1.00 93.50 177 ASN A CA 1
ATOM 1400 C C . ASN A 1 177 ? 22.337 -7.392 -19.956 1.00 93.50 177 ASN A C 1
ATOM 1402 O O . ASN A 1 177 ? 22.078 -8.557 -19.648 1.00 93.50 177 ASN A O 1
ATOM 1406 N N . GLN A 1 178 ? 23.599 -6.973 -20.099 1.00 92.56 178 GLN A N 1
ATOM 1407 C CA . GLN A 1 178 ? 24.778 -7.847 -19.971 1.00 92.56 178 GLN A CA 1
ATOM 1408 C C . GLN A 1 178 ? 24.880 -8.600 -18.628 1.00 92.56 178 GLN A C 1
ATOM 1410 O O . GLN A 1 178 ? 25.517 -9.645 -18.558 1.00 92.56 178 GLN A O 1
ATOM 1415 N N . ASN A 1 179 ? 24.209 -8.113 -17.578 1.00 92.94 179 ASN A N 1
ATOM 1416 C CA . ASN A 1 179 ? 24.151 -8.750 -16.259 1.00 92.94 179 ASN A CA 1
ATOM 1417 C C . ASN A 1 179 ? 22.933 -9.686 -16.104 1.00 92.94 179 ASN A C 1
ATOM 1419 O O . ASN A 1 179 ? 22.632 -10.134 -14.999 1.00 92.94 179 ASN A O 1
ATOM 1423 N N . GLY A 1 180 ? 22.186 -9.951 -17.181 1.00 93.19 180 GLY A N 1
ATOM 1424 C CA . GLY A 1 180 ? 20.987 -10.788 -17.158 1.00 93.19 180 GLY A CA 1
ATOM 1425 C C . GLY A 1 180 ? 19.783 -10.142 -16.463 1.00 93.19 180 GLY A C 1
ATOM 1426 O O . GLY A 1 180 ? 18.896 -10.863 -15.997 1.00 93.19 180 GLY A O 1
ATOM 1427 N N . LEU A 1 181 ? 19.744 -8.807 -16.376 1.00 95.00 181 LEU A N 1
ATOM 1428 C CA . LEU A 1 181 ? 18.662 -8.053 -15.741 1.00 95.00 181 LEU A CA 1
ATOM 1429 C C . LEU A 1 181 ? 17.788 -7.356 -16.787 1.00 95.00 181 LEU A C 1
ATOM 1431 O O . LEU A 1 181 ? 18.279 -6.559 -17.586 1.00 95.00 181 LEU A O 1
ATOM 1435 N N . LEU A 1 182 ? 16.489 -7.636 -16.750 1.00 95.44 182 LEU A N 1
ATOM 1436 C CA . LEU A 1 182 ? 15.464 -6.937 -17.517 1.00 95.44 182 LEU A CA 1
ATOM 1437 C C . LEU A 1 182 ? 14.964 -5.735 -16.709 1.00 95.44 182 LEU A C 1
ATOM 1439 O O . LEU A 1 182 ? 14.655 -5.874 -15.524 1.00 95.44 182 LEU A O 1
ATOM 1443 N N . ARG A 1 183 ? 14.902 -4.551 -17.323 1.00 94.81 183 ARG A N 1
ATOM 1444 C CA . ARG A 1 183 ? 14.416 -3.329 -16.671 1.00 94.81 183 ARG A CA 1
ATOM 1445 C C . ARG A 1 183 ? 12.918 -3.165 -16.927 1.00 94.81 183 ARG A C 1
ATOM 1447 O O . ARG A 1 183 ? 12.500 -3.087 -18.074 1.00 94.81 183 ARG A O 1
ATOM 1454 N N . LEU A 1 184 ? 12.136 -3.082 -15.854 1.00 94.69 184 LEU A N 1
ATOM 1455 C CA . LEU A 1 184 ? 10.699 -2.818 -15.895 1.00 94.69 184 LEU A CA 1
ATOM 1456 C C . LEU A 1 184 ? 10.404 -1.569 -15.070 1.00 94.69 184 LEU A C 1
ATOM 1458 O O . LEU A 1 184 ? 10.610 -1.552 -13.856 1.00 94.69 184 LEU A O 1
ATOM 1462 N N . ASP A 1 185 ? 9.941 -0.514 -15.723 1.00 93.50 185 ASP A N 1
ATOM 1463 C CA . ASP A 1 185 ? 9.652 0.765 -15.087 1.00 93.50 185 ASP A CA 1
ATOM 1464 C C . ASP A 1 185 ? 8.183 0.824 -14.644 1.00 93.50 185 ASP A C 1
ATOM 1466 O O . ASP A 1 185 ? 7.265 0.612 -15.441 1.00 93.50 185 ASP A O 1
ATOM 1470 N N . ARG A 1 186 ? 7.957 1.118 -13.357 1.00 94.81 186 ARG A N 1
ATOM 1471 C CA . ARG A 1 186 ? 6.611 1.296 -12.788 1.00 94.81 186 ARG A CA 1
ATOM 1472 C C . ARG A 1 186 ? 6.431 2.713 -12.280 1.00 94.81 186 ARG A C 1
ATOM 1474 O O . ARG A 1 186 ? 7.336 3.263 -11.651 1.00 94.81 186 ARG A O 1
ATOM 1481 N N . TYR A 1 187 ? 5.257 3.273 -12.526 1.00 96.25 187 TYR A N 1
ATOM 1482 C CA . TYR A 1 187 ? 4.907 4.587 -12.010 1.00 96.25 187 TYR A CA 1
ATOM 1483 C C . TYR A 1 187 ? 4.877 4.609 -10.471 1.00 96.25 187 TYR A C 1
ATOM 1485 O O . TYR A 1 187 ? 4.386 3.673 -9.823 1.00 96.25 187 TYR A O 1
ATOM 1493 N N . VAL A 1 188 ? 5.377 5.707 -9.904 1.00 96.69 188 VAL A N 1
ATOM 1494 C CA . VAL A 1 188 ? 5.318 6.056 -8.486 1.00 96.69 188 VAL A CA 1
ATOM 1495 C C . VAL A 1 188 ? 5.083 7.561 -8.336 1.00 96.69 188 VAL A C 1
ATOM 1497 O O . VAL A 1 188 ? 5.731 8.368 -8.994 1.00 96.69 188 VAL A O 1
ATOM 1500 N N . HIS A 1 189 ? 4.207 7.917 -7.405 1.00 98.00 189 HIS A N 1
ATOM 1501 C CA . HIS A 1 189 ? 4.060 9.245 -6.836 1.00 98.00 189 HIS A CA 1
ATOM 1502 C C . HIS A 1 189 ? 4.693 9.273 -5.436 1.00 98.00 189 HIS A C 1
ATOM 1504 O O . HIS A 1 189 ? 4.139 8.707 -4.490 1.00 98.00 189 HIS A O 1
ATOM 1510 N N . ALA A 1 190 ? 5.870 9.876 -5.300 1.00 97.81 190 ALA A N 1
ATOM 1511 C CA . ALA A 1 190 ? 6.535 10.058 -4.015 1.00 97.81 190 ALA A CA 1
ATOM 1512 C C . ALA A 1 190 ? 5.934 11.274 -3.292 1.00 97.81 190 ALA A C 1
ATOM 1514 O O . ALA A 1 190 ? 6.068 12.401 -3.763 1.00 97.81 190 ALA A O 1
ATOM 1515 N N . PHE A 1 191 ? 5.267 11.032 -2.163 1.00 98.31 191 PHE A N 1
ATOM 1516 C CA . PHE A 1 191 ? 4.504 12.049 -1.437 1.00 98.31 191 PHE A CA 1
ATOM 1517 C C . PHE A 1 191 ? 5.427 12.991 -0.675 1.00 98.31 191 PHE A C 1
ATOM 1519 O O . PHE A 1 191 ? 6.322 12.529 0.034 1.00 98.31 191 PHE A O 1
ATOM 1526 N N . ARG A 1 192 ? 5.171 14.294 -0.752 1.00 98.00 192 ARG A N 1
ATOM 1527 C CA . ARG A 1 192 ? 5.869 15.288 0.077 1.00 98.00 192 ARG A CA 1
ATOM 1528 C C . ARG A 1 192 ? 5.341 15.303 1.509 1.00 98.00 192 ARG A C 1
ATOM 1530 O O . ARG A 1 192 ? 4.228 14.840 1.779 1.00 98.00 192 ARG A O 1
ATOM 1537 N N . GLU A 1 193 ? 6.117 15.893 2.412 1.00 97.69 193 GLU A N 1
ATOM 1538 C CA . GLU A 1 193 ? 5.666 16.188 3.776 1.00 97.69 193 GLU A CA 1
ATOM 1539 C C . GLU A 1 193 ? 4.299 16.897 3.776 1.00 97.69 193 GLU A 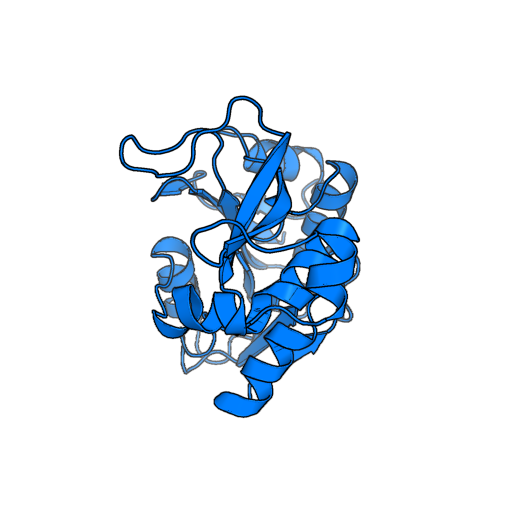C 1
ATOM 1541 O O . GLU A 1 193 ? 4.076 17.871 3.052 1.00 97.69 193 GLU A O 1
ATOM 1546 N N . GLY A 1 194 ? 3.351 16.401 4.576 1.00 97.12 194 GLY A N 1
ATOM 1547 C CA . GLY A 1 194 ? 2.016 16.981 4.708 1.00 97.12 194 GLY A CA 1
ATOM 1548 C C . GLY A 1 194 ? 1.069 16.725 3.535 1.00 97.12 194 GLY A C 1
ATOM 1549 O O . GLY A 1 194 ? -0.116 17.053 3.646 1.00 97.12 194 GLY A O 1
ATOM 1550 N N . GLU A 1 195 ? 1.532 16.141 2.427 1.00 98.00 195 GLU A N 1
ATOM 1551 C CA . GLU A 1 195 ? 0.709 15.934 1.236 1.00 98.00 195 GLU A CA 1
ATOM 1552 C C . GLU A 1 195 ? -0.418 14.928 1.491 1.00 98.00 195 GLU A C 1
ATOM 1554 O O . GLU A 1 195 ? -1.587 15.224 1.223 1.00 98.00 195 GLU A O 1
ATOM 1559 N N . LEU A 1 196 ? -0.086 13.762 2.058 1.00 97.38 196 LEU A N 1
ATOM 1560 C CA . LEU A 1 196 ? -1.060 12.712 2.365 1.00 97.38 196 LEU A CA 1
ATOM 1561 C C . LEU A 1 196 ? -2.102 13.217 3.370 1.00 97.38 196 LEU A C 1
ATOM 1563 O O . LEU A 1 196 ? -3.309 13.105 3.127 1.00 97.38 196 LEU A O 1
ATOM 1567 N N . ARG A 1 197 ? -1.655 13.832 4.471 1.00 96.62 197 ARG A N 1
ATOM 1568 C CA . ARG A 1 197 ? -2.540 14.497 5.437 1.00 96.62 197 ARG A CA 1
ATOM 1569 C C . ARG A 1 197 ? -3.436 15.548 4.779 1.00 96.62 197 ARG A C 1
ATOM 1571 O O . ARG A 1 197 ? -4.632 15.595 5.071 1.00 96.62 197 ARG A O 1
ATOM 1578 N N . GLY A 1 198 ? -2.886 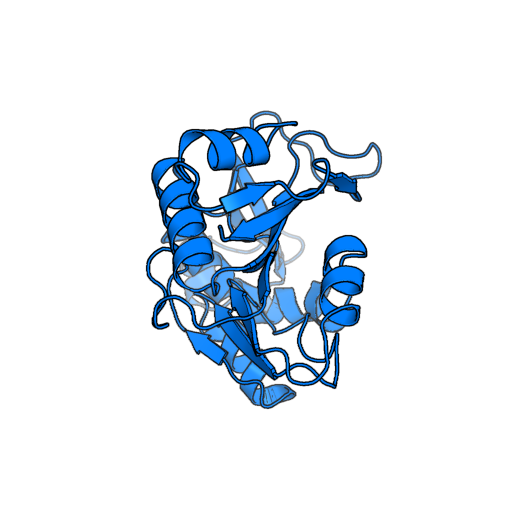16.373 3.889 1.00 96.38 198 GLY A N 1
ATOM 1579 C CA . GLY A 1 198 ? -3.619 17.412 3.169 1.00 96.38 198 GLY A CA 1
ATOM 1580 C C . GLY A 1 198 ? -4.715 16.850 2.263 1.00 96.38 198 GLY A C 1
ATOM 1581 O O . GLY A 1 198 ? -5.838 17.355 2.281 1.00 96.38 198 GLY A O 1
ATOM 1582 N N . LEU A 1 199 ? -4.424 15.780 1.517 1.00 96.38 199 LEU A N 1
ATOM 1583 C CA . LEU A 1 199 ? -5.413 15.087 0.684 1.00 96.38 199 LEU A CA 1
ATOM 1584 C C . LEU A 1 199 ? -6.571 14.543 1.526 1.00 96.38 199 LEU A C 1
ATOM 1586 O O . LEU A 1 199 ? -7.738 14.773 1.200 1.00 96.38 199 LEU A O 1
ATOM 1590 N N . CYS A 1 200 ? -6.261 13.881 2.641 1.00 96.31 200 CYS A N 1
ATOM 1591 C CA . CYS A 1 200 ? -7.272 13.374 3.565 1.00 96.31 200 CYS A CA 1
ATOM 1592 C C . CYS A 1 200 ? -8.152 14.507 4.119 1.00 96.31 200 CYS A C 1
ATOM 1594 O O . CYS A 1 200 ? -9.379 14.424 4.049 1.00 96.31 200 CYS A O 1
ATOM 1596 N N . ALA A 1 201 ? -7.539 15.591 4.606 1.00 94.25 201 ALA A N 1
ATOM 1597 C CA . ALA A 1 201 ? -8.254 16.726 5.189 1.00 94.25 201 ALA A CA 1
ATOM 1598 C C . ALA A 1 201 ? -9.204 17.409 4.190 1.00 94.25 201 ALA A C 1
ATOM 1600 O O . ALA A 1 201 ? -10.333 17.742 4.546 1.00 94.25 201 ALA A O 1
ATOM 1601 N N . ARG A 1 202 ? -8.779 17.579 2.931 1.00 95.62 202 ARG A N 1
ATOM 1602 C CA . ARG A 1 202 ? -9.584 18.243 1.892 1.00 95.62 202 ARG A CA 1
ATOM 1603 C C . ARG A 1 202 ? -10.739 17.389 1.371 1.00 95.62 202 ARG A C 1
ATOM 1605 O O . ARG A 1 202 ? -11.788 17.934 1.043 1.00 95.62 202 ARG A O 1
ATOM 1612 N N . HIS A 1 203 ? -10.561 16.070 1.260 1.00 96.62 203 HIS A N 1
ATOM 1613 C CA . HIS A 1 203 ? -11.468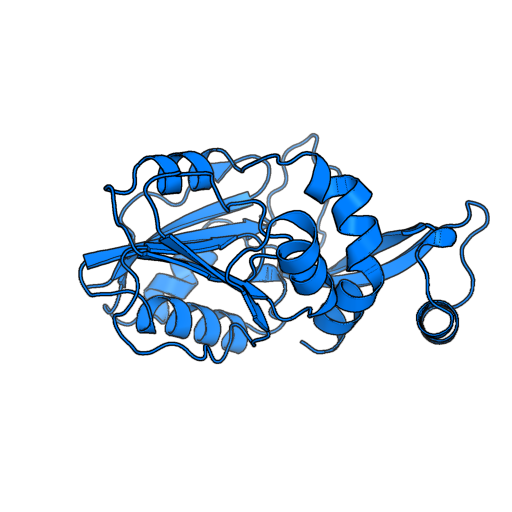 15.234 0.455 1.00 96.62 203 HIS A CA 1
ATOM 1614 C C . HIS A 1 203 ? -12.286 14.203 1.236 1.00 96.62 203 HIS A C 1
ATOM 1616 O O . HIS A 1 203 ? -13.239 13.634 0.686 1.00 96.62 203 HIS A O 1
ATOM 1622 N N . LEU A 1 204 ? -11.964 13.955 2.508 1.00 94.81 204 LEU A N 1
ATOM 1623 C CA . LEU A 1 204 ? -12.754 13.037 3.332 1.00 94.81 204 LEU A CA 1
ATOM 1624 C C . LEU A 1 204 ? -13.975 13.718 3.963 1.00 94.81 204 LEU A C 1
ATOM 1626 O O . LEU A 1 204 ? -14.922 13.018 4.314 1.00 94.81 204 LEU A O 1
ATOM 1630 N N . GLY A 1 205 ? -14.028 15.056 3.986 1.00 82.94 205 GLY A N 1
ATOM 1631 C CA . GLY A 1 205 ? -15.248 15.819 4.285 1.00 82.94 205 GLY A CA 1
ATOM 1632 C C . GLY A 1 205 ? -15.825 15.510 5.665 1.00 82.94 205 GLY A C 1
ATOM 1633 O O . GLY A 1 205 ? -17.017 15.263 5.792 1.00 82.94 205 GLY A O 1
ATOM 1634 N N . GLY A 1 206 ? -14.960 15.411 6.675 1.00 89.50 206 GLY A N 1
ATOM 1635 C CA . GLY A 1 206 ? -15.356 15.077 8.042 1.00 89.50 206 GLY A CA 1
ATOM 1636 C C . GLY A 1 206 ? -15.642 13.597 8.293 1.00 89.50 206 GLY A C 1
ATOM 1637 O O . GLY A 1 206 ? -15.719 13.235 9.452 1.00 89.50 206 GLY A O 1
ATOM 1638 N N . ARG A 1 207 ? -15.711 12.732 7.266 1.00 95.31 207 ARG A N 1
ATOM 1639 C CA . ARG A 1 207 ? -15.983 11.283 7.419 1.00 95.31 207 ARG A CA 1
ATOM 1640 C C . ARG A 1 207 ? -14.857 10.500 8.098 1.00 95.31 207 ARG A C 1
ATOM 1642 O O . ARG A 1 207 ? -15.033 9.342 8.463 1.00 95.31 207 ARG A O 1
ATOM 1649 N N . ALA A 1 208 ? -13.677 11.097 8.203 1.00 97.12 208 ALA A N 1
ATOM 1650 C CA . ALA A 1 208 ? -12.563 10.556 8.958 1.00 97.12 208 ALA A CA 1
ATOM 1651 C C . ALA A 1 208 ? -11.704 11.699 9.494 1.00 97.12 208 ALA A C 1
ATOM 1653 O O . ALA A 1 208 ? -11.579 12.750 8.857 1.00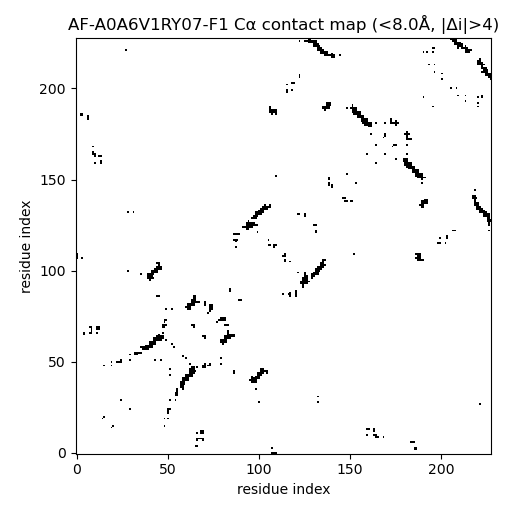 97.12 208 ALA A O 1
ATOM 1654 N N . ARG A 1 209 ? -11.086 11.473 10.651 1.00 95.81 209 ARG A N 1
ATOM 1655 C CA . ARG A 1 209 ? -10.179 12.415 11.309 1.00 95.81 209 ARG A CA 1
ATOM 1656 C C . ARG A 1 209 ? -8.810 11.792 11.515 1.00 95.81 209 ARG A C 1
ATOM 1658 O O . ARG A 1 209 ? -8.701 10.596 11.766 1.00 95.81 209 ARG A O 1
ATOM 1665 N N . VAL A 1 210 ? -7.774 12.614 11.439 1.00 94.69 210 VAL A N 1
ATOM 1666 C CA . VAL A 1 210 ? -6.412 12.223 11.811 1.00 94.69 210 VAL A CA 1
ATOM 1667 C C . VAL A 1 210 ? -6.358 12.055 13.331 1.00 94.69 210 VAL A C 1
ATOM 1669 O O . VAL A 1 210 ? -6.802 12.948 14.049 1.00 94.69 210 VAL A O 1
ATOM 1672 N N . VAL A 1 211 ? -5.845 10.924 13.823 1.00 93.56 211 VAL A N 1
ATOM 1673 C CA . VAL A 1 211 ? -5.803 10.622 15.274 1.00 93.56 211 VAL A CA 1
ATOM 1674 C C . VAL A 1 211 ? -4.413 10.714 15.897 1.00 93.56 211 VAL A C 1
ATOM 1676 O O . VAL A 1 211 ? -4.283 10.661 17.114 1.00 93.56 211 VAL A O 1
ATOM 1679 N N . GLN A 1 212 ? -3.379 10.882 15.079 1.00 87.94 212 GLN A N 1
ATOM 1680 C CA . GLN A 1 212 ? -2.004 11.106 15.521 1.00 87.94 212 GLN A CA 1
ATOM 1681 C C . GLN A 1 212 ? -1.270 11.984 14.496 1.00 87.94 212 GLN A C 1
ATOM 1683 O O . GLN A 1 212 ? -1.690 12.012 13.336 1.00 87.94 212 GLN A O 1
ATOM 1688 N N . PRO A 1 213 ? -0.188 12.687 14.876 1.00 89.25 213 PRO A N 1
ATOM 1689 C CA . PRO A 1 213 ? 0.645 13.406 13.915 1.00 89.25 213 PRO A CA 1
ATOM 1690 C C . PRO A 1 213 ? 1.091 12.504 12.755 1.00 89.25 213 PRO A C 1
ATOM 1692 O O . PRO A 1 213 ? 1.319 11.308 12.945 1.00 89.25 213 PRO A O 1
ATOM 1695 N N . GLU A 1 214 ? 1.207 13.076 11.554 1.00 89.75 214 GLU A N 1
ATOM 1696 C CA . GLU A 1 214 ? 1.792 12.363 10.415 1.00 89.75 214 GLU A CA 1
ATOM 1697 C C . GLU A 1 214 ? 3.233 11.994 10.765 1.00 89.75 214 GLU A C 1
ATOM 1699 O O . GLU A 1 214 ? 4.007 12.838 11.217 1.00 89.75 214 GLU A O 1
ATOM 1704 N N . GLY A 1 215 ? 3.569 10.717 10.624 1.00 92.12 215 GLY A N 1
ATOM 1705 C CA . GLY A 1 215 ? 4.870 10.214 11.019 1.00 92.12 215 GLY A CA 1
ATOM 1706 C C . GLY A 1 215 ? 5.755 9.917 9.815 1.00 92.12 215 GLY A C 1
ATOM 1707 O O . GLY A 1 215 ? 5.282 9.590 8.724 1.00 92.12 215 GLY A O 1
ATOM 1708 N N . TYR A 1 216 ? 7.063 9.959 10.045 1.00 93.94 216 TYR A N 1
ATOM 1709 C CA . TYR A 1 216 ? 8.091 9.675 9.051 1.00 93.94 216 TYR A CA 1
ATOM 1710 C C . TYR A 1 216 ? 9.040 8.604 9.574 1.00 93.94 216 TYR A C 1
ATOM 1712 O O . TYR A 1 216 ? 9.580 8.736 10.672 1.00 93.94 216 TYR A O 1
ATOM 1720 N N . ALA A 1 217 ? 9.249 7.537 8.804 1.00 90.94 217 ALA A N 1
ATOM 1721 C CA . ALA A 1 217 ? 10.257 6.535 9.134 1.00 90.94 217 ALA A CA 1
ATOM 1722 C C . ALA A 1 217 ? 10.703 5.752 7.901 1.00 90.94 217 ALA A C 1
ATOM 1724 O O . ALA A 1 217 ? 9.878 5.290 7.104 1.00 90.94 217 ALA A O 1
ATOM 1725 N N . ARG A 1 218 ? 12.015 5.520 7.784 1.00 90.62 218 ARG A N 1
ATOM 1726 C CA . ARG A 1 218 ? 12.626 4.701 6.729 1.00 90.62 218 ARG A CA 1
ATOM 1727 C C . ARG A 1 218 ? 12.236 5.179 5.334 1.00 90.62 218 ARG A C 1
ATOM 1729 O O . ARG A 1 218 ? 11.941 4.372 4.448 1.00 90.62 218 ARG A O 1
ATOM 1736 N N . SER A 1 219 ? 12.213 6.500 5.155 1.00 94.81 219 SER A N 1
ATOM 1737 C CA . SER A 1 219 ? 11.809 7.174 3.912 1.00 94.81 219 SER A CA 1
ATOM 1738 C C . SER A 1 219 ? 10.361 6.904 3.456 1.00 94.81 219 SER A C 1
ATOM 1740 O O . SER A 1 219 ? 10.084 6.794 2.255 1.00 94.81 219 SER A O 1
ATOM 1742 N N . ASN A 1 220 ? 9.440 6.750 4.411 1.00 95.25 220 ASN A N 1
ATOM 1743 C CA . ASN A 1 220 ? 8.002 6.628 4.169 1.00 95.25 220 ASN A CA 1
ATOM 1744 C C . ASN A 1 220 ? 7.223 7.554 5.106 1.00 95.25 220 ASN A C 1
ATOM 1746 O O . ASN A 1 220 ? 7.530 7.628 6.300 1.00 95.25 220 ASN A O 1
ATOM 1750 N N . TRP A 1 221 ? 6.168 8.165 4.572 1.00 96.25 221 TRP A N 1
ATOM 1751 C CA . TRP A 1 221 ? 5.140 8.840 5.359 1.00 96.25 221 TRP A CA 1
ATOM 1752 C C . TRP A 1 221 ? 4.097 7.823 5.818 1.00 96.25 221 TRP A C 1
ATOM 1754 O O . TRP A 1 221 ? 3.734 6.916 5.061 1.00 96.25 221 TRP A O 1
ATOM 1764 N N . HIS A 1 222 ? 3.607 7.968 7.047 1.00 95.06 222 HIS A N 1
ATOM 1765 C CA . HIS A 1 222 ? 2.483 7.191 7.557 1.00 95.06 222 HIS A CA 1
ATOM 1766 C C . HIS A 1 222 ? 1.473 8.070 8.291 1.00 95.06 222 HIS A C 1
ATOM 1768 O O . HIS A 1 222 ? 1.827 9.026 8.982 1.00 95.06 222 HIS A O 1
ATOM 1774 N N . LEU A 1 223 ? 0.198 7.728 8.135 1.00 96.19 223 LEU A N 1
ATOM 1775 C CA . LEU A 1 223 ? -0.921 8.483 8.673 1.00 96.19 223 LEU A CA 1
ATOM 1776 C C . LEU A 1 223 ? -1.971 7.522 9.220 1.00 96.19 223 LEU A C 1
ATOM 1778 O O . LEU A 1 223 ? -2.376 6.585 8.527 1.00 96.19 223 LEU A O 1
ATOM 1782 N N . ARG A 1 224 ? -2.450 7.805 10.436 1.00 97.06 224 ARG A N 1
ATOM 1783 C CA . ARG A 1 224 ? -3.583 7.095 11.027 1.00 97.06 224 ARG A CA 1
ATOM 1784 C C . ARG A 1 224 ? -4.826 7.961 11.036 1.00 97.06 224 ARG A C 1
ATOM 1786 O O . ARG A 1 224 ? -4.818 9.083 11.552 1.00 97.06 224 ARG A O 1
ATOM 1793 N N . LEU A 1 225 ? -5.899 7.404 10.496 1.00 97.75 225 LEU A N 1
ATOM 1794 C CA . LEU A 1 225 ? -7.226 7.992 10.511 1.00 97.75 225 LEU A CA 1
ATOM 1795 C C . LEU A 1 225 ? -8.151 7.170 11.408 1.00 97.75 225 LEU A C 1
ATOM 1797 O O . LEU A 1 225 ? -7.967 5.968 11.579 1.00 97.75 225 LEU A O 1
ATOM 1801 N N . GLN A 1 226 ? -9.183 7.818 11.927 1.00 98.25 226 GLN A N 1
ATOM 1802 C CA . GLN A 1 226 ? -10.351 7.169 12.501 1.00 98.25 226 GLN A CA 1
ATOM 1803 C C . GLN A 1 226 ? -11.583 7.627 11.738 1.00 98.25 226 GLN A C 1
ATOM 1805 O O . GLN A 1 226 ? -11.758 8.831 11.526 1.00 98.25 226 GLN A O 1
ATOM 1810 N N . LYS A 1 227 ? -12.436 6.685 11.338 1.00 98.50 227 LYS A N 1
ATOM 1811 C CA . LYS A 1 227 ? -13.731 7.020 10.746 1.00 98.50 227 LYS A CA 1
ATOM 1812 C C . LYS A 1 227 ? -14.633 7.661 11.799 1.00 98.50 227 LYS A C 1
ATOM 1814 O O . LYS A 1 227 ? -14.712 7.157 12.919 1.00 98.50 227 LYS A O 1
ATOM 1819 N N . THR A 1 228 ? -15.284 8.762 11.441 1.00 94.94 228 THR A N 1
ATOM 1820 C CA . THR A 1 228 ? -16.252 9.457 12.307 1.00 94.94 228 THR A CA 1
ATOM 1821 C C . THR A 1 228 ? -17.599 8.767 12.321 1.00 94.94 228 THR A C 1
ATOM 1823 O O . THR A 1 228 ? -18.019 8.325 11.226 1.00 94.94 228 THR A O 1
#

Secondary structure (DSSP, 8-state):
-HHHHHHHHHHHHHHHHHTGGG----HHHHHHHHTSPTT-EEEEET-TTTTTTTSSTTSEEEEEES-HHHHHHHHHHH---EEE-BTTB-SS-TT-EEEEEEES-GGG-SSHHHHHHHHHHHHHHEEEEEEEEEEEEBSS--TT-S---SSSEEEEEEEEEGGG--HHHHHHH-S--TTSEEEEEEEEE-BPTTHHHHHHHHHSTTSEEE-S--EEETTEEEEEEEE-

Sequence (228 aa):
MENVHSIYESIAGHWNHTRGQRKVLWPGTKSFIESLPPGSLVADIGCGDGKYFGANPEAMVLGCDRSQRLLDICVDKNQFEVICCDALKLPYRDNTFDAVICVAVLHHLSTEVHRINALKELVRITRPGGLIEIQVWAYEQEPDSRRKFDQPDCFVPWHLQRKYASAQDLAAHGPPNQNGLLRLDRYVHAFREGELRGLCARHLGGRARVVQPEGYARSNWHLRLQKT

Mean predicted aligned error: 3.64 Å